Protein AF-A0A1W9Z8B2-F1 (afdb_monomer_lite)

InterPro domains:
  IPR000030 PPE domain [PF00823] (2-166)
  IPR038332 PPE superfamily [G3DSA:1.20.1260.20] (1-173)
  IPR038332 PPE superfamily [SSF140459] (2-168)

Radius of gyration: 33.9 Å; chains: 1; bounding box: 64×26×107 Å

Foldseek 3Di:
DPLLPDFLLVLQVVLPDDDALVVLLVLLVVLLVLLVVLVVVLVVLVVVLCVVDVDPDHDDVNVLVSVLSVLVSVQSNVSSVLSNLSSVLSVLLNVLSVQLNVQADHSVVLVVLVVVLVVLVVPCPPVPSVVVNVVSVVVSVVNSVSSSVSVVSSVVSNVVSVVPRDDRDDDPPDSVVVQVVQQPCEDCEDEHCEHYYCEDEYNAYYENEYYYNHDYYDHYD

Sequence (221 aa):
MNFSVSPPEINSARIFSGAGTGPMLAAAAAWEDLAGELGSAASAFSALTSAVTSSSWQGAASTAMAEVAGAYLGWLTSTGVQAADAAGQARLTAAAFEAALAATVHPAAVLTNRGQLLSLVTSNLLGFNAPAIAAVEAEYERMWAQDVAAMFGYHAGASAVASALTPFIRLAQNPAAAFDAVGRNGIFNVGFANVGVGNFGFAGVGMDNVGLGNVGSWNVG

Organism: Mycobacterium angelicum (NCBI:txid470074)

pLDDT: mean 88.44, std 13.95, range [41.53, 98.75]

Secondary structure (DSSP, 8-state):
---TTS-HHHHHHHHHSSS-SHHHHHHHHHHHHHHHHHHHHHHHHHHHHHHHHTSS--SHHHHHHHHHHHHHHHHHHHHHHHHHHHHHHHHHHHHHHHHHHHHSPPHHHHHHHHHHHHHHHHT-TTSTTHHHHHHHHHHHHHHHHHHHHHHHHHHHHHHHHHHHPPPPPPPPS-THHHHHHHTTSSTT-BSSS-EEES-EEES-EEES-EEES-BSSS-B-

Structure (mmCIF, N/CA/C/O backbone):
data_AF-A0A1W9Z8B2-F1
#
_entry.id   AF-A0A1W9Z8B2-F1
#
loop_
_atom_site.group_PDB
_atom_site.id
_atom_site.type_symbol
_atom_site.label_atom_id
_atom_site.label_alt_id
_atom_site.label_comp_id
_atom_site.label_asym_id
_atom_site.label_entity_id
_atom_site.label_seq_id
_atom_site.pdbx_PDB_ins_code
_atom_site.Cartn_x
_atom_site.Cartn_y
_atom_site.Cartn_z
_atom_site.occupancy
_atom_site.B_iso_or_equiv
_atom_site.auth_seq_id
_atom_site.auth_comp_id
_atom_site.auth_asym_id
_atom_site.auth_atom_id
_atom_site.pdbx_PDB_model_num
ATOM 1 N N . MET A 1 1 ? 16.950 5.402 0.784 1.00 61.84 1 MET A N 1
ATOM 2 C CA . MET A 1 1 ? 17.038 4.321 -0.230 1.00 61.84 1 MET A CA 1
ATOM 3 C C . MET A 1 1 ? 17.754 4.863 -1.462 1.00 61.84 1 MET A C 1
ATOM 5 O O . MET A 1 1 ? 17.634 6.056 -1.705 1.00 61.84 1 MET A O 1
ATOM 9 N N . ASN A 1 2 ? 18.516 4.042 -2.197 1.00 84.12 2 ASN A N 1
ATOM 10 C CA . ASN A 1 2 ? 19.350 4.500 -3.321 1.00 84.12 2 ASN A CA 1
ATOM 11 C C . ASN A 1 2 ? 18.871 3.920 -4.670 1.00 84.12 2 ASN A C 1
ATOM 13 O O . ASN A 1 2 ? 19.507 3.040 -5.250 1.00 84.12 2 ASN A O 1
ATOM 17 N N . PHE A 1 3 ? 17.697 4.371 -5.128 1.00 90.81 3 PHE A N 1
ATOM 18 C CA . PHE A 1 3 ? 17.115 3.954 -6.413 1.00 90.81 3 PHE A CA 1
ATOM 19 C C . PHE A 1 3 ? 17.837 4.578 -7.610 1.00 90.81 3 PHE A C 1
ATOM 21 O O . PHE A 1 3 ? 17.927 3.949 -8.659 1.00 90.81 3 PHE A O 1
ATOM 28 N N . SER A 1 4 ? 18.399 5.777 -7.432 1.00 90.44 4 SER A N 1
ATOM 29 C CA . SER A 1 4 ? 19.077 6.549 -8.477 1.00 90.44 4 SER A CA 1
ATOM 30 C C . SER A 1 4 ? 20.383 5.929 -8.969 1.00 90.44 4 SER A C 1
ATOM 32 O O . SER A 1 4 ? 20.762 6.183 -10.101 1.00 90.44 4 SER A O 1
ATOM 34 N N . VAL A 1 5 ? 21.065 5.107 -8.163 1.00 94.12 5 VAL A N 1
ATOM 35 C CA . VAL A 1 5 ? 22.274 4.378 -8.606 1.00 94.12 5 VAL A CA 1
ATOM 36 C C . VAL A 1 5 ? 21.985 2.952 -9.081 1.00 94.12 5 VAL A C 1
ATOM 38 O O . VAL A 1 5 ? 22.903 2.253 -9.499 1.00 94.12 5 VAL A O 1
ATOM 41 N N . SER A 1 6 ? 20.736 2.487 -8.973 1.00 94.81 6 SER A N 1
ATOM 42 C CA . SER A 1 6 ? 20.339 1.165 -9.471 1.00 94.81 6 SER A CA 1
ATOM 43 C C . SER A 1 6 ? 19.889 1.301 -10.928 1.00 94.81 6 SER A C 1
ATOM 45 O O . SER A 1 6 ? 19.029 2.144 -11.185 1.00 94.81 6 SER A O 1
ATOM 47 N N . PRO A 1 7 ? 20.423 0.501 -11.867 1.00 96.25 7 PRO A N 1
ATOM 48 C CA . PRO A 1 7 ? 20.011 0.558 -13.267 1.00 96.25 7 PRO A CA 1
ATOM 49 C C . PRO A 1 7 ? 18.575 0.024 -13.449 1.00 96.25 7 PRO A C 1
ATOM 51 O O . PRO A 1 7 ? 18.062 -0.668 -12.553 1.00 96.25 7 PRO A O 1
ATOM 54 N N . PRO A 1 8 ? 17.915 0.321 -14.584 1.00 97.12 8 PRO A N 1
ATOM 55 C CA . PRO A 1 8 ? 16.534 -0.085 -14.846 1.00 97.12 8 PRO A CA 1
ATOM 56 C C . PRO A 1 8 ? 16.321 -1.601 -14.734 1.00 97.12 8 PRO A C 1
ATOM 58 O O . PRO A 1 8 ? 15.317 -2.019 -14.174 1.00 97.12 8 PRO A O 1
ATOM 61 N N . GLU A 1 9 ? 17.282 -2.452 -15.110 1.00 97.75 9 GLU A N 1
ATOM 62 C CA . GLU A 1 9 ? 17.170 -3.911 -14.939 1.00 97.75 9 GLU A CA 1
ATOM 63 C C . GLU A 1 9 ? 16.884 -4.306 -13.485 1.00 97.75 9 GLU A C 1
ATOM 65 O O . GLU A 1 9 ? 16.117 -5.232 -13.226 1.00 97.75 9 GLU A O 1
ATOM 70 N N . ILE A 1 10 ? 17.489 -3.597 -12.528 1.00 96.44 10 ILE A N 1
ATOM 71 C CA . ILE A 1 10 ? 17.349 -3.883 -11.101 1.00 96.44 10 ILE A CA 1
ATOM 72 C C . ILE A 1 10 ? 16.069 -3.266 -10.541 1.00 96.44 10 ILE A C 1
ATOM 74 O O . ILE A 1 10 ? 15.353 -3.938 -9.796 1.00 96.44 10 ILE A O 1
ATOM 78 N N . ASN A 1 11 ? 15.775 -2.005 -10.867 1.00 95.94 11 ASN A N 1
ATOM 79 C CA . ASN A 1 11 ? 14.564 -1.341 -10.376 1.00 95.94 11 ASN A CA 1
ATOM 80 C C . ASN A 1 11 ? 13.300 -2.015 -10.936 1.00 95.94 11 ASN A C 1
ATOM 82 O O . ASN A 1 11 ? 12.424 -2.392 -10.154 1.00 95.94 11 ASN A O 1
ATOM 86 N N . SER A 1 12 ? 13.266 -2.282 -12.244 1.00 96.12 12 SER A N 1
ATOM 87 C CA . SER A 1 12 ? 12.210 -3.057 -12.895 1.00 96.12 12 SER A CA 1
ATOM 88 C C . SER A 1 12 ? 12.081 -4.457 -12.280 1.00 96.12 12 SER A C 1
ATOM 90 O O . SER A 1 12 ? 11.007 -4.837 -11.817 1.00 96.12 12 SER A O 1
ATOM 92 N N . ALA A 1 13 ? 13.163 -5.242 -12.184 1.00 94.75 13 ALA A N 1
ATOM 93 C CA . ALA A 1 13 ? 13.061 -6.603 -11.643 1.00 94.75 13 ALA A CA 1
ATOM 94 C C . ALA A 1 13 ? 12.531 -6.643 -10.199 1.00 94.75 13 ALA A C 1
ATOM 96 O O . ALA A 1 13 ? 11.785 -7.556 -9.843 1.00 94.75 13 ALA A O 1
ATOM 97 N N . ARG A 1 14 ? 12.879 -5.657 -9.363 1.00 93.50 14 ARG A N 1
ATOM 98 C CA . ARG A 1 14 ? 12.409 -5.589 -7.971 1.00 93.50 14 ARG A CA 1
ATOM 99 C C . ARG A 1 14 ? 10.902 -5.388 -7.855 1.00 93.50 14 ARG A C 1
ATOM 101 O O . ARG A 1 14 ? 10.306 -6.032 -7.003 1.00 93.50 14 ARG A O 1
ATOM 108 N N . ILE A 1 15 ? 10.297 -4.517 -8.667 1.00 95.25 15 ILE A N 1
ATOM 109 C CA . ILE A 1 15 ? 8.854 -4.243 -8.557 1.00 95.25 15 ILE A CA 1
ATOM 110 C C . ILE A 1 15 ? 8.002 -5.320 -9.243 1.00 95.25 15 ILE A C 1
ATOM 112 O O . ILE A 1 15 ? 6.916 -5.634 -8.768 1.00 95.25 15 ILE A O 1
ATOM 116 N N . PHE A 1 16 ? 8.503 -5.921 -10.328 1.00 96.12 16 PHE A N 1
ATOM 117 C CA . PHE A 1 16 ? 7.792 -6.969 -11.073 1.00 96.12 16 PHE A CA 1
ATOM 118 C C . PHE A 1 16 ? 7.940 -8.368 -10.458 1.00 96.12 16 PHE A C 1
ATOM 120 O O . PHE A 1 16 ? 7.257 -9.301 -10.879 1.00 96.12 16 PHE A O 1
ATOM 127 N N . SER A 1 17 ? 8.827 -8.538 -9.475 1.00 92.25 17 SER A N 1
ATOM 128 C CA . SER A 1 17 ? 8.960 -9.785 -8.720 1.00 92.25 17 SER A CA 1
ATOM 129 C C . SER A 1 17 ? 8.196 -9.719 -7.397 1.00 92.25 17 SER A C 1
ATOM 131 O O . SER A 1 17 ? 8.002 -8.656 -6.814 1.00 92.25 17 SER A O 1
ATOM 133 N N . GLY A 1 18 ? 7.762 -10.878 -6.901 1.00 91.56 18 GLY A N 1
ATOM 134 C CA . GLY A 1 18 ? 7.090 -11.006 -5.608 1.00 91.56 18 GLY A CA 1
ATOM 135 C C . GLY A 1 18 ? 5.638 -11.468 -5.710 1.00 91.56 18 GLY A C 1
ATOM 136 O O . GLY A 1 18 ? 5.162 -11.872 -6.766 1.00 91.56 18 GLY A O 1
ATOM 137 N N . ALA A 1 19 ? 4.946 -11.447 -4.571 1.00 93.25 19 ALA A N 1
ATOM 138 C CA . ALA A 1 19 ? 3.595 -11.996 -4.425 1.00 93.25 19 ALA A CA 1
ATOM 139 C C . ALA A 1 19 ? 2.467 -11.058 -4.911 1.00 93.25 19 ALA A C 1
ATOM 141 O O . ALA A 1 19 ? 1.299 -11.443 -4.877 1.00 93.25 19 ALA A O 1
ATOM 142 N N . GLY A 1 20 ? 2.797 -9.834 -5.338 1.00 94.69 20 GLY A N 1
ATOM 143 C CA . GLY A 1 20 ? 1.821 -8.808 -5.713 1.00 94.69 20 GLY A CA 1
ATOM 144 C C . GLY A 1 20 ? 1.024 -8.255 -4.524 1.00 94.69 20 GLY A C 1
ATOM 145 O O . GLY A 1 20 ? 1.431 -8.376 -3.367 1.00 94.69 20 GLY A O 1
ATOM 146 N N . THR A 1 21 ? -0.127 -7.638 -4.806 1.00 97.25 21 THR A N 1
ATOM 147 C CA . THR A 1 21 ? -0.968 -6.956 -3.802 1.00 97.25 21 THR A CA 1
ATOM 148 C C . THR A 1 21 ? -1.895 -7.877 -3.013 1.00 97.25 21 THR A C 1
ATOM 150 O O . THR A 1 21 ? -2.392 -7.476 -1.961 1.00 97.25 21 THR A O 1
ATOM 153 N N . GLY A 1 22 ? -2.091 -9.122 -3.460 1.00 97.44 22 GLY A N 1
ATOM 154 C CA . GLY A 1 22 ? -3.026 -10.078 -2.856 1.00 97.44 22 GLY A CA 1
ATOM 155 C C . GLY A 1 22 ? -2.890 -10.226 -1.332 1.00 97.44 22 GLY A C 1
ATOM 156 O O . GLY A 1 22 ? -3.880 -10.026 -0.629 1.00 97.44 22 GLY A O 1
ATOM 157 N N . PRO A 1 23 ? -1.687 -10.500 -0.786 1.00 97.81 23 PRO A N 1
ATOM 158 C CA . PRO A 1 23 ? -1.495 -10.610 0.662 1.00 97.81 23 PRO A CA 1
ATOM 159 C C . PRO A 1 23 ? -1.848 -9.332 1.440 1.00 97.81 23 PRO A C 1
ATOM 161 O O . PRO A 1 23 ? -2.399 -9.415 2.535 1.00 97.81 23 PRO A O 1
ATOM 164 N N . MET A 1 24 ? -1.571 -8.150 0.880 1.00 97.12 24 MET A N 1
ATOM 165 C CA . MET A 1 24 ? -1.892 -6.871 1.524 1.00 97.12 24 MET A CA 1
ATOM 166 C C . MET A 1 24 ? -3.402 -6.599 1.518 1.00 97.12 24 MET A C 1
ATOM 168 O O . MET A 1 24 ? -3.952 -6.132 2.512 1.00 97.12 24 MET A O 1
ATOM 172 N N . LEU A 1 25 ? -4.093 -6.943 0.428 1.00 98.50 25 LEU A N 1
ATOM 173 C CA . LEU A 1 25 ? -5.553 -6.837 0.346 1.00 98.50 25 LEU A CA 1
ATOM 174 C C . LEU A 1 25 ? -6.255 -7.836 1.278 1.00 98.50 25 LEU A C 1
ATOM 176 O O . LEU A 1 25 ? -7.259 -7.490 1.896 1.00 98.50 25 LEU A O 1
ATOM 180 N N . ALA A 1 26 ? -5.701 -9.040 1.445 1.00 98.12 26 ALA A N 1
ATOM 181 C CA . ALA A 1 26 ? -6.186 -9.996 2.439 1.00 98.12 26 ALA A CA 1
ATOM 182 C C . ALA A 1 26 ? -6.001 -9.469 3.873 1.00 98.12 26 ALA A C 1
ATOM 184 O O . ALA A 1 26 ? -6.910 -9.584 4.692 1.00 98.12 26 ALA A O 1
ATOM 185 N N . ALA A 1 27 ? -4.861 -8.832 4.168 1.00 97.44 27 ALA A N 1
ATOM 186 C CA . ALA A 1 27 ? -4.643 -8.176 5.455 1.00 97.44 27 ALA A CA 1
ATOM 187 C C . ALA A 1 27 ? -5.640 -7.028 5.689 1.00 97.44 27 ALA A C 1
ATOM 189 O O . ALA A 1 27 ? -6.161 -6.896 6.793 1.00 97.44 27 ALA A O 1
ATOM 190 N N . ALA A 1 28 ? -5.950 -6.233 4.658 1.00 98.19 28 ALA A N 1
ATOM 191 C CA . ALA A 1 28 ? -6.978 -5.199 4.751 1.00 98.19 28 ALA A CA 1
ATOM 192 C C . ALA A 1 28 ? -8.356 -5.777 5.109 1.00 98.19 28 ALA A C 1
ATOM 194 O O . ALA A 1 28 ? -9.038 -5.216 5.959 1.00 98.19 28 ALA A O 1
ATOM 195 N N . ALA A 1 29 ? -8.752 -6.897 4.496 1.00 98.12 29 ALA A N 1
ATOM 196 C CA . ALA A 1 29 ? -10.007 -7.570 4.828 1.00 98.12 29 ALA A CA 1
ATOM 197 C C . ALA A 1 29 ? -10.020 -8.068 6.284 1.00 98.12 29 ALA A C 1
ATOM 199 O O . ALA A 1 29 ? -10.960 -7.783 7.014 1.00 98.12 29 ALA A O 1
ATOM 200 N N . ALA A 1 30 ? -8.941 -8.709 6.740 1.00 98.12 30 ALA A N 1
ATOM 201 C CA . ALA A 1 30 ? -8.847 -9.199 8.116 1.00 98.12 30 ALA A CA 1
ATOM 202 C C . ALA A 1 30 ? -8.912 -8.071 9.168 1.00 98.12 30 ALA A C 1
ATOM 204 O O . ALA A 1 30 ? -9.506 -8.246 10.231 1.00 98.12 30 ALA A O 1
ATOM 205 N N . TRP A 1 31 ? -8.319 -6.906 8.886 1.00 97.19 31 TRP A N 1
ATOM 206 C CA . TRP A 1 31 ? -8.425 -5.729 9.757 1.00 97.19 31 TRP A CA 1
ATOM 207 C C . TRP A 1 31 ? -9.844 -5.147 9.798 1.00 97.19 31 TRP A C 1
ATOM 209 O O . TRP A 1 31 ? -10.292 -4.714 10.859 1.00 97.19 31 TRP A O 1
ATOM 219 N N . GLU A 1 32 ? -10.551 -5.163 8.668 1.00 98.31 32 GLU A N 1
ATOM 220 C CA . GLU A 1 32 ? -11.956 -4.751 8.582 1.00 98.31 32 GLU A CA 1
ATOM 221 C C . GLU A 1 32 ? -12.862 -5.696 9.389 1.00 98.31 32 GLU A C 1
ATOM 223 O O . GLU A 1 32 ? -13.691 -5.239 10.178 1.00 98.31 32 GLU A O 1
ATOM 228 N N . ASP A 1 33 ? -12.649 -7.009 9.265 1.00 97.75 33 ASP A N 1
ATOM 229 C CA . ASP A 1 33 ? -13.375 -8.021 10.039 1.00 97.75 33 ASP A CA 1
ATOM 230 C C . ASP A 1 33 ? -13.153 -7.822 11.548 1.00 97.75 33 ASP A C 1
ATOM 232 O O . ASP A 1 33 ? -14.113 -7.779 12.322 1.00 97.75 33 ASP A O 1
ATOM 236 N N . LEU A 1 34 ? -11.902 -7.593 11.969 1.00 96.75 34 LEU A N 1
ATOM 237 C CA . LEU A 1 34 ? -11.569 -7.302 13.366 1.00 96.75 34 LEU A CA 1
ATOM 238 C C . LEU A 1 34 ? -12.260 -6.027 13.878 1.00 96.75 34 LEU A C 1
ATOM 240 O O . LEU A 1 34 ? -12.723 -5.993 15.021 1.00 96.75 34 LEU A O 1
ATOM 244 N N . ALA A 1 35 ? -12.355 -4.978 13.056 1.00 96.00 35 ALA A N 1
ATOM 245 C CA . ALA A 1 35 ? -13.090 -3.768 13.419 1.00 96.00 35 ALA A CA 1
ATOM 246 C C . ALA A 1 35 ? -14.579 -4.070 13.680 1.00 96.00 35 ALA A C 1
ATOM 248 O O . ALA A 1 35 ? -15.146 -3.596 14.672 1.00 96.00 35 ALA A O 1
ATOM 249 N N . GLY A 1 36 ? -15.193 -4.912 12.842 1.00 96.00 36 GLY A N 1
ATOM 250 C CA . GLY A 1 36 ? -16.570 -5.383 13.013 1.00 96.00 36 GLY A CA 1
ATOM 251 C C . GLY A 1 36 ? -16.779 -6.225 14.278 1.00 96.00 36 GLY A C 1
ATOM 252 O O . GLY A 1 36 ? -17.753 -6.019 15.015 1.00 96.00 36 GLY A O 1
ATOM 253 N N . GLU A 1 37 ? -15.850 -7.135 14.580 1.00 97.12 37 GLU A N 1
ATOM 254 C CA . GLU A 1 37 ? -15.878 -7.942 15.807 1.00 97.12 37 GLU A CA 1
ATOM 255 C C . GLU A 1 37 ? -15.754 -7.072 17.065 1.00 97.12 37 GLU A C 1
ATOM 257 O O . GLU A 1 37 ? -16.522 -7.248 18.015 1.00 97.12 37 GLU A O 1
ATOM 262 N N . LEU A 1 38 ? -14.856 -6.081 17.060 1.00 94.75 38 LEU A N 1
ATOM 263 C CA . LEU A 1 38 ? -14.689 -5.135 18.168 1.00 94.75 38 LEU A CA 1
ATOM 264 C C . LEU A 1 38 ? -15.940 -4.276 18.387 1.00 94.75 38 LEU A C 1
ATOM 266 O O . LEU A 1 38 ? -16.341 -4.063 19.534 1.00 94.75 38 LEU A O 1
ATOM 270 N N . GLY A 1 39 ? -16.601 -3.831 17.314 1.00 96.81 39 GLY A N 1
ATOM 271 C CA . GLY A 1 39 ? -17.879 -3.116 17.401 1.00 96.81 39 GLY A CA 1
ATOM 272 C C . GLY A 1 39 ? -19.012 -3.980 17.970 1.00 96.81 39 GLY A C 1
ATOM 273 O O . GLY A 1 39 ? -19.801 -3.527 18.810 1.00 96.81 39 GLY A O 1
ATOM 274 N N . SER A 1 40 ? -19.059 -5.254 17.576 1.00 97.56 40 SER A N 1
ATOM 275 C CA . SER A 1 40 ? -20.019 -6.228 18.111 1.00 97.56 40 SER A CA 1
ATOM 276 C C . SER A 1 40 ? -19.763 -6.509 19.596 1.00 97.56 40 SER A C 1
ATOM 278 O O . SER A 1 40 ? -20.697 -6.495 20.404 1.00 97.56 40 SER A O 1
ATOM 280 N N . ALA A 1 41 ? -18.495 -6.677 19.981 1.00 96.38 41 ALA A N 1
ATOM 281 C CA . ALA A 1 41 ? -18.079 -6.861 21.368 1.00 96.38 41 ALA A CA 1
ATOM 282 C C . ALA A 1 41 ? -18.410 -5.636 22.235 1.00 96.38 41 ALA A C 1
ATOM 284 O O . ALA A 1 41 ? -18.948 -5.795 23.330 1.00 96.38 41 ALA A O 1
ATOM 285 N N . ALA A 1 42 ? -18.161 -4.421 21.735 1.00 95.75 42 ALA A N 1
ATOM 286 C CA . ALA A 1 42 ? -18.522 -3.176 22.412 1.00 95.75 42 ALA A CA 1
ATOM 287 C C . ALA A 1 42 ? -20.035 -3.097 22.682 1.00 95.75 42 ALA A C 1
ATOM 289 O O . ALA A 1 42 ? -20.455 -2.801 23.803 1.00 95.75 42 ALA A O 1
ATOM 290 N N . SER A 1 43 ? -20.854 -3.434 21.683 1.00 97.56 43 SER A N 1
ATOM 291 C CA . SER A 1 43 ? -22.318 -3.429 21.803 1.00 97.56 43 SER A CA 1
ATOM 292 C C . SER A 1 43 ? -22.814 -4.447 22.836 1.00 97.56 43 SER A C 1
ATOM 294 O O . SER A 1 43 ? -23.617 -4.110 23.709 1.00 97.56 43 SER A O 1
ATOM 296 N N . ALA A 1 44 ? -22.296 -5.679 22.789 1.00 97.12 44 ALA A N 1
ATOM 297 C CA . ALA A 1 44 ? -22.643 -6.728 23.747 1.00 97.12 44 ALA A CA 1
ATOM 298 C C . ALA A 1 44 ? -22.203 -6.374 25.180 1.00 97.12 44 ALA A C 1
ATOM 300 O O . ALA A 1 44 ? -22.970 -6.542 26.131 1.00 97.12 44 ALA A O 1
ATOM 301 N N . PHE A 1 45 ? -20.989 -5.837 25.335 1.00 95.12 45 PHE A N 1
ATOM 302 C CA . PHE A 1 45 ? -20.446 -5.422 26.626 1.00 95.12 45 PHE A CA 1
ATOM 303 C C . PHE A 1 45 ? -21.246 -4.266 27.240 1.00 95.12 45 PHE A C 1
ATOM 305 O O . PHE A 1 45 ? -21.556 -4.288 28.435 1.00 95.12 45 PHE A O 1
ATOM 312 N N . SER A 1 46 ? -21.632 -3.281 26.424 1.00 94.69 46 SER A N 1
ATOM 313 C CA . SER A 1 46 ? -22.490 -2.173 26.849 1.00 94.69 46 SER A CA 1
ATOM 314 C C . SER A 1 46 ? -23.850 -2.678 27.341 1.00 94.69 46 SER A C 1
ATOM 316 O O . SER A 1 46 ? -24.251 -2.345 28.457 1.00 94.69 46 SER A O 1
ATOM 318 N N . ALA A 1 47 ? -24.508 -3.561 26.579 1.00 95.75 47 ALA A N 1
ATOM 319 C CA . ALA A 1 47 ? -25.798 -4.137 26.959 1.00 95.75 47 ALA A CA 1
ATOM 320 C C . ALA A 1 47 ? -25.733 -4.905 28.292 1.00 95.75 47 ALA A C 1
ATOM 322 O O . ALA A 1 47 ? -26.587 -4.708 29.161 1.00 95.75 47 ALA A O 1
ATOM 323 N N . LEU A 1 48 ? -24.701 -5.735 28.488 1.00 94.38 48 LEU A N 1
ATOM 324 C CA . LEU A 1 48 ? -24.493 -6.469 29.740 1.00 94.38 48 LEU A CA 1
ATOM 325 C C . LEU A 1 48 ? -24.245 -5.521 30.920 1.00 94.38 48 LEU A C 1
ATOM 327 O O . LEU A 1 48 ? -24.832 -5.695 31.988 1.00 94.38 48 LEU A O 1
ATOM 331 N N . THR A 1 49 ? -23.402 -4.504 30.722 1.00 91.44 49 THR A N 1
ATOM 332 C CA . THR A 1 49 ? -23.085 -3.518 31.763 1.00 91.44 49 THR A CA 1
ATOM 333 C C . THR A 1 49 ? -24.342 -2.766 32.190 1.00 91.44 49 THR A C 1
ATOM 335 O O . THR A 1 49 ? -24.606 -2.655 33.386 1.00 91.44 49 THR A O 1
ATOM 338 N N . SER A 1 50 ? -25.163 -2.315 31.236 1.00 90.31 50 SER A N 1
ATOM 339 C CA . SER A 1 50 ? -26.443 -1.661 31.525 1.00 90.31 50 SER A CA 1
ATOM 340 C C . SER A 1 50 ? -27.425 -2.583 32.249 1.00 90.31 50 SER A C 1
ATOM 342 O O . SER A 1 50 ? -28.096 -2.140 33.180 1.00 90.31 50 SER A O 1
ATOM 344 N N . ALA A 1 51 ? -27.506 -3.862 31.874 1.00 91.69 51 ALA A N 1
ATOM 345 C CA . ALA A 1 51 ? -28.382 -4.823 32.544 1.00 91.69 51 ALA A CA 1
ATOM 346 C C . ALA A 1 51 ? -27.983 -5.050 34.014 1.00 91.69 51 ALA A C 1
ATOM 348 O O . ALA A 1 51 ? -28.846 -5.112 34.887 1.00 91.69 51 ALA A O 1
ATOM 349 N N . VAL A 1 52 ? -26.680 -5.132 34.307 1.00 89.31 52 VAL A N 1
ATOM 350 C CA . VAL A 1 52 ? -26.176 -5.337 35.674 1.00 89.31 52 VAL A CA 1
ATOM 351 C C . VAL A 1 52 ? -26.360 -4.086 36.537 1.00 89.31 52 VAL A C 1
ATOM 353 O O . VAL A 1 52 ? -26.832 -4.201 37.668 1.00 89.31 52 VAL A O 1
ATOM 356 N N . THR A 1 53 ? -26.044 -2.896 36.021 1.00 87.06 53 THR A N 1
ATOM 357 C CA . THR A 1 53 ? -26.112 -1.643 36.801 1.00 87.06 53 THR A CA 1
ATOM 358 C C . THR A 1 53 ? -27.539 -1.131 37.010 1.00 87.06 53 THR A C 1
ATOM 360 O O . THR A 1 53 ? -27.790 -0.413 37.974 1.00 87.06 53 THR A O 1
ATOM 363 N N . SER A 1 54 ? -28.489 -1.532 36.158 1.00 86.31 54 SER A N 1
ATOM 364 C CA . SER A 1 54 ? -29.923 -1.231 36.322 1.00 86.31 54 SER A CA 1
ATOM 365 C C . SER A 1 54 ? -30.685 -2.250 37.184 1.00 86.31 54 SER A C 1
ATOM 367 O O . SER A 1 54 ? -31.882 -2.086 37.420 1.00 86.31 54 SER A O 1
ATOM 369 N N . SER A 1 55 ? -30.007 -3.298 37.665 1.00 85.06 55 SER A N 1
ATOM 370 C CA . SER A 1 55 ? -30.605 -4.359 38.482 1.00 85.06 55 SER A CA 1
ATOM 371 C C . SER A 1 55 ? -30.662 -4.001 39.980 1.00 85.06 55 SER A C 1
ATOM 373 O O . SER A 1 55 ? -30.551 -2.841 40.379 1.00 85.06 55 SER A O 1
ATOM 375 N N . SER A 1 56 ? -30.848 -5.002 40.846 1.00 84.50 56 SER A N 1
ATOM 376 C CA . SER A 1 56 ? -30.851 -4.833 42.305 1.00 84.50 56 SER A CA 1
ATOM 377 C C . SER A 1 56 ? -29.482 -4.468 42.895 1.00 84.50 56 SER A C 1
ATOM 379 O O . SER A 1 56 ? -29.416 -4.062 44.054 1.00 84.50 56 SER A O 1
ATOM 381 N N . TRP A 1 57 ? -28.383 -4.615 42.143 1.00 84.88 57 TRP A N 1
ATOM 382 C CA . TRP A 1 57 ? -27.041 -4.260 42.610 1.00 84.88 57 TRP A CA 1
ATOM 383 C C . TRP A 1 57 ? -26.731 -2.780 42.348 1.00 84.88 57 TRP A C 1
ATOM 385 O O . TRP A 1 57 ? -26.187 -2.402 41.310 1.00 84.88 57 TRP A O 1
ATOM 395 N N . GLN A 1 58 ? -27.089 -1.939 43.318 1.00 85.75 58 GLN A N 1
ATOM 396 C CA . GLN A 1 58 ? -26.919 -0.484 43.273 1.00 85.75 58 GLN A CA 1
ATOM 397 C C . GLN A 1 58 ? -26.052 0.009 44.442 1.00 85.75 58 GLN A C 1
ATOM 399 O O . GLN A 1 58 ? -25.899 -0.677 45.452 1.00 85.75 58 GLN A O 1
ATOM 404 N N . GLY A 1 59 ? -25.479 1.208 44.304 1.00 81.00 59 GLY A N 1
ATOM 405 C CA . GLY A 1 59 ? -24.625 1.846 45.313 1.00 81.00 59 GLY A CA 1
ATOM 406 C C . GLY A 1 59 ? -23.180 2.043 44.846 1.00 81.00 59 GLY A C 1
ATOM 407 O O . GLY A 1 59 ? -22.840 1.743 43.704 1.00 81.00 59 GLY A O 1
ATOM 408 N N . ALA A 1 60 ? -22.317 2.535 45.740 1.00 81.81 60 ALA A N 1
ATOM 409 C CA . ALA A 1 60 ? -20.958 2.981 45.404 1.00 81.81 60 ALA A CA 1
ATOM 410 C C . ALA A 1 60 ? -20.104 1.922 44.677 1.00 81.81 60 ALA A C 1
ATOM 412 O O . ALA A 1 60 ? -19.341 2.258 43.775 1.00 81.81 60 ALA A O 1
ATOM 413 N N . ALA A 1 61 ? -20.263 0.639 45.021 1.00 79.75 61 ALA A N 1
ATOM 414 C CA . ALA A 1 61 ? -19.551 -0.455 44.358 1.00 79.75 61 ALA A CA 1
ATOM 415 C C . ALA A 1 61 ? -20.004 -0.671 42.900 1.00 79.75 61 ALA A C 1
ATOM 417 O O . ALA A 1 61 ? -19.172 -0.916 42.029 1.00 79.75 61 ALA A O 1
ATOM 418 N N . SER A 1 62 ? -21.308 -0.548 42.631 1.00 81.88 62 SER A N 1
ATOM 419 C CA . SER A 1 62 ? -21.879 -0.667 41.282 1.00 81.88 62 SER A CA 1
ATOM 420 C C . SER A 1 62 ? -21.453 0.519 40.405 1.00 81.88 62 SER A C 1
ATOM 422 O O . SER A 1 62 ? -21.018 0.320 39.271 1.00 81.88 62 SER A O 1
ATOM 424 N N . THR A 1 63 ? -21.435 1.738 40.964 1.00 81.44 63 THR A N 1
ATOM 425 C CA . THR A 1 63 ? -20.898 2.935 40.291 1.00 81.44 63 THR A CA 1
ATOM 426 C C . THR A 1 63 ? -19.415 2.786 39.938 1.00 81.44 63 THR A C 1
ATOM 428 O O . THR A 1 63 ? -19.039 3.017 38.792 1.00 81.44 63 THR A O 1
ATOM 431 N N . ALA A 1 64 ? -18.578 2.335 40.879 1.00 80.94 64 ALA A N 1
ATOM 432 C CA . ALA A 1 64 ? -17.148 2.138 40.627 1.00 80.94 64 ALA A CA 1
ATOM 433 C C . ALA A 1 64 ? -16.880 1.075 39.542 1.00 80.94 64 ALA A C 1
ATOM 435 O O . ALA A 1 64 ? -15.974 1.229 3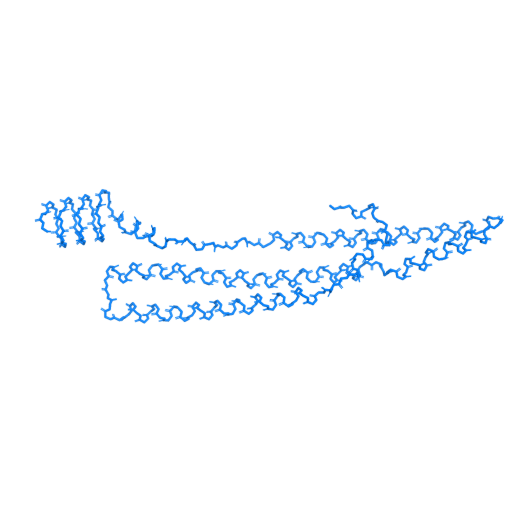8.725 1.00 80.94 64 ALA A O 1
ATOM 436 N N . MET A 1 65 ? -17.680 0.002 39.495 1.00 84.94 65 MET A N 1
ATOM 437 C CA . MET A 1 65 ? -17.595 -0.992 38.420 1.00 84.94 65 MET A CA 1
ATOM 438 C C . MET A 1 65 ? -17.973 -0.383 37.064 1.00 84.94 65 MET A C 1
ATOM 440 O O . MET A 1 65 ? -17.256 -0.586 36.083 1.00 84.94 65 MET A O 1
ATOM 444 N N . ALA A 1 66 ? -19.058 0.399 37.017 1.00 84.38 66 ALA A N 1
ATOM 445 C CA . ALA A 1 66 ? -19.535 1.044 35.797 1.00 84.38 66 ALA A CA 1
ATOM 446 C C . ALA A 1 66 ? -18.492 1.993 35.180 1.00 84.38 66 ALA A C 1
ATOM 448 O O . ALA A 1 66 ? -18.365 2.043 33.957 1.00 84.38 66 ALA A O 1
ATOM 449 N N . GLU A 1 67 ? -17.707 2.696 36.000 1.00 82.31 67 GLU A N 1
ATOM 450 C CA . GLU A 1 67 ? -16.606 3.548 35.527 1.00 82.31 67 GLU A CA 1
ATOM 451 C C . GLU A 1 67 ? -15.509 2.738 34.817 1.00 82.31 67 GLU A C 1
ATOM 453 O O . GLU A 1 67 ? -15.103 3.073 33.701 1.00 82.31 67 GLU A O 1
ATOM 458 N N . VAL A 1 68 ? -15.068 1.628 35.420 1.00 84.56 68 VAL A N 1
ATOM 459 C CA . VAL A 1 68 ? -14.063 0.733 34.819 1.00 84.56 68 VAL A CA 1
ATOM 460 C C . VAL A 1 68 ? -14.596 0.093 33.534 1.00 84.56 68 VAL A C 1
ATOM 462 O O . VAL A 1 68 ? -13.886 0.031 32.527 1.00 84.56 68 VAL A O 1
ATOM 465 N N . ALA A 1 69 ? -15.858 -0.343 33.543 1.00 87.50 69 ALA A N 1
ATOM 466 C CA . ALA A 1 69 ? -16.532 -0.869 32.362 1.00 87.50 69 ALA A CA 1
ATOM 467 C C . ALA A 1 69 ? -16.603 0.185 31.241 1.00 87.50 69 ALA A C 1
ATOM 469 O O . ALA A 1 69 ? -16.309 -0.122 30.086 1.00 87.50 69 ALA A O 1
ATOM 470 N N . GLY A 1 70 ? -16.898 1.443 31.577 1.00 85.56 70 GLY A N 1
ATOM 471 C CA . GLY A 1 70 ? -16.881 2.560 30.632 1.00 85.56 70 GLY A CA 1
ATOM 472 C C . GLY A 1 70 ? -15.516 2.756 29.963 1.00 85.56 70 GLY A C 1
ATOM 473 O O . GLY A 1 70 ? -15.446 2.904 28.742 1.00 85.56 70 GLY A O 1
ATOM 474 N N . ALA A 1 71 ? -14.422 2.681 30.728 1.00 85.25 71 ALA A N 1
ATOM 475 C CA . ALA A 1 71 ? -13.067 2.778 30.179 1.00 85.25 71 ALA A CA 1
ATOM 476 C C . ALA A 1 71 ? -12.747 1.627 29.205 1.00 85.25 71 ALA A C 1
ATOM 478 O O . ALA A 1 71 ? -12.172 1.855 28.138 1.00 85.25 71 ALA A O 1
ATOM 479 N N . TYR A 1 72 ? -13.160 0.399 29.536 1.00 84.44 72 TYR A N 1
ATOM 480 C CA . TYR A 1 72 ? -12.986 -0.756 28.652 1.00 84.44 72 TYR A CA 1
ATOM 481 C C . TYR A 1 72 ? -13.825 -0.647 27.372 1.00 84.44 72 TYR A C 1
ATOM 483 O O . TYR A 1 72 ? -13.322 -0.914 26.281 1.00 84.44 72 TYR A O 1
ATOM 491 N N . LEU A 1 73 ? -15.072 -0.181 27.476 1.00 90.62 73 LEU A N 1
ATOM 492 C CA . LEU A 1 73 ? -15.931 0.080 26.319 1.00 90.62 73 LEU A CA 1
ATOM 493 C C . LEU A 1 73 ? -15.331 1.148 25.389 1.00 90.62 73 LEU A C 1
ATOM 495 O O . LEU A 1 73 ? -15.332 0.985 24.164 1.00 90.62 73 LEU A O 1
ATOM 499 N N . GLY A 1 74 ? -14.778 2.221 25.962 1.00 86.50 74 GLY A N 1
ATOM 500 C CA . GLY A 1 74 ? -14.054 3.246 25.208 1.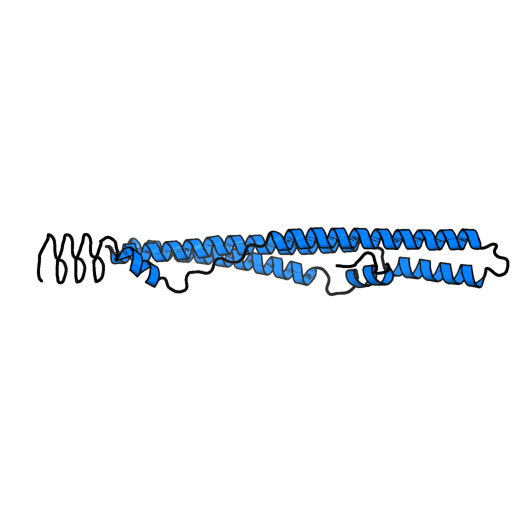00 86.50 74 GLY A CA 1
ATOM 501 C C . GLY A 1 74 ? -12.830 2.676 24.486 1.00 86.50 74 GLY A C 1
ATOM 502 O O . GLY A 1 74 ? -12.585 2.991 23.319 1.00 86.50 74 GLY A O 1
ATOM 503 N N . TRP A 1 75 ? -12.093 1.775 25.138 1.00 89.00 75 TRP A N 1
ATOM 504 C CA . TRP A 1 75 ? -10.980 1.068 24.510 1.00 89.00 75 TRP A CA 1
ATOM 505 C C . TRP A 1 75 ? -11.425 0.149 23.365 1.00 89.00 75 TRP A C 1
ATOM 507 O O . TRP A 1 75 ? -10.832 0.220 22.291 1.00 89.00 75 TRP A O 1
ATOM 517 N N . LEU A 1 76 ? -12.481 -0.654 23.540 1.00 90.19 76 LEU A N 1
ATOM 518 C CA . LEU A 1 76 ? -13.018 -1.506 22.468 1.00 90.19 76 LEU A CA 1
ATOM 519 C C . LEU A 1 76 ? -13.404 -0.675 21.240 1.00 90.19 76 LEU A C 1
ATOM 521 O O . LEU A 1 76 ? -13.001 -0.985 20.121 1.00 90.19 76 LEU A O 1
ATOM 525 N N . THR A 1 77 ? -14.124 0.424 21.468 1.00 91.38 77 THR A N 1
ATOM 526 C CA . THR A 1 77 ? -14.596 1.313 20.399 1.00 91.38 77 THR A CA 1
ATOM 527 C C . THR A 1 77 ? -13.426 1.980 19.671 1.00 91.38 77 THR A C 1
ATOM 529 O O . THR A 1 77 ? -13.350 1.940 18.445 1.00 91.38 77 THR A O 1
ATOM 532 N N . SER A 1 78 ? -12.474 2.557 20.412 1.00 89.31 78 SER A N 1
ATOM 533 C CA . SER A 1 78 ? -11.299 3.219 19.821 1.00 89.31 78 SER A CA 1
ATOM 534 C C . SER A 1 78 ? -10.354 2.248 19.109 1.00 89.31 78 SER A C 1
ATOM 536 O O . SER A 1 78 ? -9.766 2.612 18.092 1.00 89.31 78 SER A O 1
ATOM 538 N N . THR A 1 79 ? -10.221 1.017 19.607 1.00 90.62 79 THR A N 1
ATOM 539 C CA . THR A 1 79 ? -9.436 -0.045 18.957 1.00 90.62 79 THR A CA 1
ATOM 540 C C . THR A 1 79 ? -10.113 -0.509 17.670 1.00 90.62 79 THR A C 1
ATOM 542 O O . THR A 1 79 ? -9.426 -0.732 16.678 1.00 90.62 79 THR A O 1
ATOM 545 N N . GLY A 1 80 ? -11.449 -0.591 17.650 1.00 92.56 80 GLY A N 1
ATOM 546 C CA . GLY A 1 80 ? -12.214 -0.894 16.438 1.00 92.56 80 GLY A CA 1
ATOM 547 C C . GLY A 1 80 ? -11.991 0.143 15.336 1.00 92.56 80 GLY A C 1
ATOM 548 O O . GLY A 1 80 ? -11.727 -0.223 14.194 1.00 92.56 80 GLY A O 1
ATOM 549 N N . VAL A 1 81 ? -11.993 1.435 15.685 1.00 92.38 81 VAL A N 1
ATOM 550 C CA . VAL A 1 81 ? -11.658 2.516 14.738 1.00 92.38 81 VAL A CA 1
ATOM 551 C C . VAL A 1 81 ? -10.226 2.372 14.210 1.00 92.38 81 VAL A C 1
ATOM 553 O O . VAL A 1 81 ? -10.019 2.411 13.003 1.00 92.38 81 VAL A O 1
ATOM 556 N N . GLN A 1 82 ? -9.247 2.122 15.086 1.00 92.00 82 GLN A N 1
ATOM 557 C CA . GLN A 1 82 ? -7.850 1.919 14.671 1.00 92.00 82 GLN A CA 1
ATOM 558 C C . GLN A 1 82 ? -7.673 0.700 13.751 1.00 92.00 82 GLN A C 1
ATOM 560 O O . GLN A 1 82 ? -6.854 0.737 12.833 1.00 92.00 82 GLN A O 1
ATOM 565 N N . ALA A 1 83 ? -8.443 -0.371 13.964 1.00 94.81 83 ALA A N 1
ATOM 566 C CA . ALA A 1 83 ? -8.460 -1.529 13.073 1.00 94.81 83 ALA A CA 1
ATOM 567 C C . ALA A 1 83 ? -9.011 -1.166 11.680 1.00 94.81 83 ALA A C 1
ATOM 569 O O . ALA A 1 83 ? -8.396 -1.514 10.671 1.00 94.81 83 ALA A O 1
ATOM 570 N N . ALA A 1 84 ? -10.101 -0.395 11.607 1.00 96.00 84 ALA A N 1
ATOM 571 C CA . ALA A 1 84 ? -10.643 0.093 10.335 1.00 96.00 84 ALA A CA 1
ATOM 572 C C . ALA A 1 84 ? -9.659 1.032 9.604 1.00 96.00 84 ALA A C 1
ATOM 574 O O . ALA A 1 84 ? -9.464 0.920 8.389 1.00 96.00 84 ALA A O 1
ATOM 575 N N . ASP A 1 85 ? -8.968 1.908 10.338 1.00 94.44 85 ASP A N 1
ATOM 576 C CA . ASP A 1 85 ? -7.916 2.763 9.781 1.00 94.44 85 ASP A CA 1
ATOM 577 C C . ASP A 1 85 ? -6.759 1.924 9.215 1.00 94.44 85 ASP A C 1
ATOM 579 O O . ASP A 1 85 ? -6.297 2.176 8.097 1.00 94.44 85 ASP A O 1
ATOM 583 N N . ALA A 1 86 ? -6.325 0.880 9.932 1.00 95.31 86 ALA A N 1
ATOM 584 C CA . ALA A 1 86 ? -5.298 -0.050 9.462 1.00 95.31 86 ALA A CA 1
ATOM 585 C C . ALA A 1 86 ? -5.716 -0.772 8.168 1.00 95.31 86 ALA A C 1
ATOM 587 O O . ALA A 1 86 ? -4.900 -0.901 7.249 1.00 95.31 86 ALA A O 1
ATOM 588 N N . ALA A 1 87 ? -6.989 -1.168 8.046 1.00 97.25 87 ALA A N 1
ATOM 589 C CA . ALA A 1 87 ? -7.538 -1.717 6.806 1.00 97.25 87 ALA A CA 1
ATOM 590 C C . ALA A 1 87 ? -7.434 -0.712 5.643 1.00 97.25 87 ALA A C 1
ATOM 592 O O . ALA A 1 87 ? -6.999 -1.062 4.540 1.00 97.25 87 ALA A O 1
ATOM 593 N N . GLY A 1 88 ? -7.774 0.557 5.894 1.00 96.88 88 GLY A N 1
ATOM 594 C CA . GLY A 1 88 ? -7.614 1.650 4.933 1.00 96.88 88 GLY A CA 1
ATOM 595 C C . GLY A 1 88 ? -6.162 1.846 4.485 1.00 96.88 88 GLY A C 1
ATOM 596 O O . GLY A 1 88 ? -5.888 1.903 3.285 1.00 96.88 88 GLY A O 1
ATOM 597 N N . GLN A 1 89 ? -5.220 1.876 5.429 1.00 97.12 89 GLN A N 1
ATOM 598 C CA . GLN A 1 89 ? -3.791 2.025 5.136 1.00 97.12 89 GLN A CA 1
ATOM 599 C C . GLN A 1 89 ? -3.218 0.836 4.348 1.00 97.12 89 GLN A C 1
ATOM 601 O O . GLN A 1 89 ? -2.419 1.023 3.426 1.00 97.12 89 GLN A O 1
ATOM 606 N N . ALA A 1 90 ? -3.663 -0.390 4.632 1.00 97.44 90 ALA A N 1
ATOM 607 C CA . ALA A 1 90 ? -3.288 -1.563 3.844 1.00 97.44 90 ALA A CA 1
ATOM 608 C C . ALA A 1 90 ? -3.765 -1.443 2.380 1.00 97.44 90 ALA A C 1
ATOM 610 O O . ALA A 1 90 ? -2.984 -1.679 1.454 1.00 97.44 90 ALA A O 1
ATOM 611 N N . ARG A 1 91 ? -5.002 -0.975 2.147 1.00 98.50 91 ARG A N 1
ATOM 612 C CA . ARG A 1 91 ? -5.521 -0.703 0.789 1.00 98.50 91 ARG A CA 1
ATOM 613 C C . ARG A 1 91 ? -4.713 0.379 0.066 1.00 98.50 91 ARG A C 1
ATOM 615 O O . ARG A 1 91 ? -4.368 0.206 -1.101 1.00 98.50 91 ARG A O 1
ATOM 622 N N . LEU A 1 92 ? -4.357 1.462 0.757 1.00 98.00 92 LEU A N 1
ATOM 623 C CA . LEU A 1 92 ? -3.513 2.523 0.193 1.00 98.00 92 LEU A CA 1
ATOM 624 C C . LEU A 1 92 ? -2.097 2.031 -0.138 1.00 98.00 92 LEU A C 1
ATOM 626 O O . LEU A 1 92 ? -1.536 2.426 -1.158 1.00 98.00 92 LEU A O 1
ATOM 630 N N . THR A 1 93 ? -1.536 1.128 0.672 1.00 97.69 93 THR A N 1
ATOM 631 C CA . THR A 1 93 ? -0.240 0.492 0.382 1.00 97.69 93 THR A CA 1
ATOM 632 C C . THR A 1 93 ? -0.306 -0.331 -0.904 1.00 97.69 93 THR A C 1
ATOM 634 O O . THR A 1 93 ? 0.580 -0.216 -1.752 1.00 97.69 93 THR A O 1
ATOM 637 N N . ALA A 1 94 ? -1.366 -1.129 -1.079 1.00 98.06 94 ALA A N 1
ATOM 638 C CA . ALA A 1 94 ? -1.591 -1.890 -2.307 1.00 98.06 94 ALA A CA 1
ATOM 639 C C . ALA A 1 94 ? -1.720 -0.966 -3.532 1.00 98.06 94 ALA A C 1
ATOM 641 O O . ALA A 1 94 ? -1.050 -1.187 -4.539 1.00 98.06 94 ALA A O 1
ATOM 642 N N . ALA A 1 95 ? -2.489 0.121 -3.413 1.00 98.06 95 ALA A N 1
ATOM 643 C CA . ALA A 1 95 ? -2.638 1.109 -4.481 1.00 98.06 95 ALA A CA 1
ATOM 644 C C . ALA A 1 95 ? -1.307 1.798 -4.841 1.00 98.06 95 ALA A C 1
ATOM 646 O O . ALA A 1 95 ? -1.012 2.002 -6.018 1.00 98.06 95 ALA A O 1
ATOM 647 N N . ALA A 1 96 ? -0.472 2.126 -3.848 1.00 97.81 96 ALA A N 1
ATOM 648 C CA . ALA A 1 96 ? 0.850 2.702 -4.087 1.00 97.81 96 ALA A CA 1
ATOM 649 C C . ALA A 1 96 ? 1.775 1.728 -4.837 1.00 97.81 96 ALA A C 1
ATOM 651 O O . ALA A 1 96 ? 2.511 2.152 -5.729 1.00 97.81 96 ALA A O 1
ATOM 652 N N . PHE A 1 97 ? 1.721 0.432 -4.508 1.00 97.81 97 PHE A N 1
ATOM 653 C CA . PHE A 1 97 ? 2.459 -0.603 -5.235 1.00 97.81 97 PHE A CA 1
ATOM 654 C C . PHE A 1 97 ? 1.967 -0.740 -6.682 1.00 97.81 97 PHE A C 1
ATOM 656 O O . PHE A 1 97 ? 2.785 -0.770 -7.596 1.00 97.81 97 PHE A O 1
ATOM 663 N N . GLU A 1 98 ? 0.654 -0.784 -6.914 1.00 98.06 98 GLU A N 1
ATOM 664 C CA . GLU A 1 98 ? 0.084 -0.891 -8.267 1.00 98.06 98 GLU A CA 1
ATOM 665 C C . GLU A 1 98 ? 0.417 0.328 -9.131 1.00 98.06 98 GLU A C 1
ATOM 667 O O . GLU A 1 98 ? 0.785 0.175 -10.296 1.00 98.06 98 GLU A O 1
ATOM 672 N N . ALA A 1 99 ? 0.369 1.533 -8.556 1.00 98.12 99 ALA A N 1
ATOM 673 C CA . ALA A 1 99 ? 0.789 2.752 -9.239 1.00 98.12 99 ALA A CA 1
ATOM 674 C C . ALA A 1 99 ? 2.281 2.716 -9.606 1.00 98.12 99 ALA A C 1
ATOM 676 O O . ALA A 1 99 ? 2.653 3.102 -10.714 1.00 98.12 99 ALA A O 1
ATOM 677 N N . ALA A 1 100 ? 3.133 2.223 -8.700 1.00 97.94 100 ALA A N 1
ATOM 678 C CA . ALA A 1 100 ? 4.556 2.046 -8.965 1.00 97.94 100 ALA A CA 1
ATOM 679 C C . ALA A 1 100 ? 4.792 1.027 -10.085 1.00 97.94 100 ALA A C 1
ATOM 681 O O . ALA A 1 100 ? 5.487 1.333 -11.047 1.00 97.94 100 ALA A O 1
ATOM 682 N N . LEU A 1 101 ? 4.152 -0.141 -9.998 1.00 97.88 101 LEU A N 1
ATOM 683 C CA . LEU A 1 101 ? 4.232 -1.206 -10.995 1.00 97.88 101 LEU A CA 1
ATOM 684 C C . LEU A 1 101 ? 3.808 -0.715 -12.387 1.00 97.88 101 LEU A C 1
ATOM 686 O O . LEU A 1 101 ? 4.481 -1.013 -13.369 1.00 97.88 101 LEU A O 1
ATOM 690 N N . ALA A 1 102 ? 2.720 0.055 -12.470 1.00 98.19 102 ALA A N 1
ATOM 691 C CA . ALA A 1 102 ? 2.224 0.615 -13.726 1.00 98.19 102 ALA A CA 1
ATOM 692 C C . ALA A 1 102 ? 3.143 1.704 -14.308 1.00 98.19 102 ALA A C 1
ATOM 694 O O . ALA A 1 102 ? 3.197 1.876 -15.525 1.00 98.19 102 ALA A O 1
ATOM 695 N N . ALA A 1 103 ? 3.846 2.451 -13.454 1.00 98.12 103 ALA A N 1
ATOM 696 C CA . ALA A 1 103 ? 4.762 3.510 -13.870 1.00 98.12 103 ALA A CA 1
ATOM 697 C C . ALA A 1 103 ? 6.167 2.995 -14.228 1.00 98.12 103 ALA A C 1
ATOM 699 O O . ALA A 1 103 ? 6.880 3.658 -14.984 1.00 98.12 103 ALA A O 1
ATOM 700 N N . THR A 1 104 ? 6.586 1.847 -13.692 1.00 98.38 104 THR A N 1
ATOM 701 C CA . THR A 1 104 ? 7.902 1.248 -13.954 1.00 98.38 104 THR A CA 1
ATOM 702 C C . THR A 1 104 ? 7.966 0.600 -15.336 1.00 98.38 104 THR A C 1
ATOM 704 O O . THR A 1 104 ? 6.999 0.019 -15.831 1.00 98.38 104 THR A O 1
ATOM 707 N N . VAL A 1 105 ? 9.131 0.690 -15.972 1.00 98.50 105 VAL A N 1
ATOM 708 C CA . VAL A 1 105 ? 9.391 0.063 -17.265 1.00 98.50 105 VAL A CA 1
ATOM 709 C C . VAL A 1 105 ? 9.315 -1.458 -17.129 1.00 98.50 105 VAL A C 1
ATOM 711 O O . VAL A 1 105 ? 9.809 -2.059 -16.180 1.00 98.50 105 VAL A O 1
ATOM 714 N N . HIS A 1 106 ? 8.690 -2.126 -18.097 1.00 98.06 106 HIS A N 1
ATOM 715 C CA . HIS A 1 106 ? 8.635 -3.583 -18.076 1.00 98.06 106 HIS A CA 1
ATOM 716 C C . HIS A 1 106 ? 10.025 -4.186 -18.387 1.00 98.06 106 HIS A C 1
ATOM 718 O O . HIS A 1 106 ? 10.640 -3.783 -19.381 1.00 98.06 106 HIS A O 1
ATOM 724 N N . PRO A 1 107 ? 10.503 -5.219 -17.658 1.00 97.50 107 PRO A N 1
ATOM 725 C CA . PRO A 1 107 ? 11.834 -5.807 -17.869 1.00 97.50 107 PRO A CA 1
ATOM 726 C C . PRO A 1 107 ? 12.131 -6.238 -19.318 1.00 97.50 107 PRO A C 1
ATOM 728 O O . PRO A 1 107 ? 13.260 -6.126 -19.793 1.00 97.50 107 PRO A O 1
ATOM 731 N N . ALA A 1 108 ? 11.112 -6.694 -20.055 1.00 97.62 108 ALA A N 1
ATOM 732 C CA . ALA A 1 108 ? 11.251 -7.067 -21.467 1.00 97.62 108 ALA A CA 1
ATOM 733 C C . ALA A 1 108 ? 11.634 -5.887 -22.386 1.00 97.62 108 ALA A C 1
ATOM 735 O O . ALA A 1 108 ? 12.347 -6.087 -23.371 1.00 97.62 108 ALA A O 1
ATOM 736 N N . ALA A 1 109 ? 11.193 -4.663 -22.072 1.00 98.12 109 ALA A N 1
ATOM 737 C CA . ALA A 1 109 ? 11.559 -3.469 -22.833 1.00 98.12 109 ALA A CA 1
ATOM 738 C C . ALA A 1 109 ? 13.039 -3.116 -22.618 1.00 98.12 109 ALA A C 1
ATOM 740 O O . ALA A 1 109 ? 13.762 -2.881 -23.587 1.00 98.12 109 ALA A O 1
ATOM 741 N N . VAL A 1 110 ? 13.510 -3.204 -21.368 1.00 98.38 110 VAL A N 1
ATOM 742 C CA . VAL A 1 110 ? 14.927 -3.013 -21.018 1.00 98.38 110 VAL A CA 1
ATOM 743 C C . VAL A 1 110 ? 15.798 -4.032 -21.760 1.00 98.38 110 VAL A C 1
ATOM 745 O O . VAL A 1 110 ? 16.738 -3.656 -22.460 1.00 98.38 110 VAL A O 1
ATOM 748 N N . LEU A 1 111 ? 15.431 -5.319 -21.710 1.00 98.06 111 LEU A N 1
ATOM 749 C CA . LEU A 1 111 ? 16.128 -6.391 -22.433 1.00 98.06 111 LEU A CA 1
ATOM 750 C C . LEU A 1 111 ? 16.174 -6.153 -23.949 1.00 98.06 111 LEU A C 1
ATOM 752 O O . LEU A 1 111 ? 17.220 -6.341 -24.570 1.00 98.06 111 LEU A O 1
ATOM 756 N N . THR A 1 112 ? 15.063 -5.709 -24.541 1.00 98.62 112 THR A N 1
ATOM 757 C CA . THR A 1 112 ? 14.990 -5.401 -25.978 1.00 98.62 112 THR A CA 1
ATOM 758 C C . THR A 1 112 ? 15.975 -4.298 -26.353 1.00 98.62 112 THR A C 1
ATOM 760 O O . THR A 1 112 ? 16.736 -4.448 -27.309 1.00 98.62 112 THR A O 1
ATOM 763 N N . ASN A 1 113 ? 16.020 -3.219 -25.572 1.00 98.62 113 ASN A N 1
ATOM 764 C CA . ASN A 1 113 ? 16.947 -2.117 -25.795 1.00 98.62 113 ASN A CA 1
ATOM 765 C C . ASN A 1 113 ? 18.417 -2.566 -25.691 1.00 98.62 113 ASN A C 1
ATOM 767 O O . ASN A 1 113 ? 19.226 -2.244 -26.563 1.00 98.62 113 ASN A O 1
ATOM 771 N N . ARG A 1 114 ? 18.766 -3.363 -24.672 1.00 98.50 114 ARG A N 1
ATOM 772 C CA . ARG A 1 114 ? 20.134 -3.893 -24.518 1.00 98.50 114 ARG A CA 1
ATOM 773 C C . ARG A 1 114 ? 20.523 -4.831 -25.668 1.00 98.50 114 ARG A C 1
ATOM 775 O O . ARG A 1 114 ? 21.652 -4.768 -26.152 1.00 98.50 114 ARG A O 1
ATOM 782 N N . GLY A 1 115 ? 19.586 -5.643 -26.162 1.00 98.56 115 GLY A N 1
ATOM 783 C CA . GLY A 1 115 ? 19.790 -6.478 -27.351 1.00 98.56 115 GLY A CA 1
ATOM 784 C C . GLY A 1 115 ? 20.029 -5.661 -28.627 1.00 98.56 115 GLY A C 1
ATOM 785 O O . GLY A 1 115 ? 20.930 -5.978 -29.407 1.00 98.56 115 GLY A O 1
ATOM 786 N N . GLN A 1 116 ? 19.278 -4.571 -28.818 1.00 98.62 116 GLN A N 1
ATOM 787 C CA . GLN A 1 116 ? 19.480 -3.644 -29.936 1.00 98.62 116 GLN A CA 1
ATOM 788 C C . GLN A 1 116 ? 20.850 -2.962 -29.873 1.00 98.62 116 GLN A C 1
ATOM 790 O O . GLN A 1 116 ? 21.544 -2.909 -30.889 1.00 98.62 116 GLN A O 1
ATOM 795 N N . LEU A 1 117 ? 21.270 -2.505 -28.688 1.00 98.69 117 LEU A N 1
ATOM 796 C CA . LEU A 1 117 ? 22.592 -1.907 -28.486 1.00 98.69 117 LEU A CA 1
ATOM 797 C C . LEU A 1 117 ? 23.701 -2.873 -28.920 1.00 98.69 117 LEU A C 1
ATOM 799 O O . LEU A 1 117 ? 24.569 -2.503 -29.711 1.00 98.69 117 LEU A O 1
ATOM 803 N N . LEU A 1 118 ? 23.635 -4.128 -28.467 1.00 98.62 118 LEU A N 1
ATOM 804 C CA . LEU A 1 118 ? 24.607 -5.157 -28.835 1.00 98.62 118 LEU A CA 1
ATOM 805 C C . LEU A 1 118 ? 24.650 -5.387 -30.356 1.00 98.62 118 LEU A C 1
ATOM 807 O O . LEU A 1 118 ? 25.731 -5.436 -30.945 1.00 98.62 118 LEU A O 1
ATOM 811 N N . SER A 1 119 ? 23.491 -5.483 -31.014 1.00 98.44 119 SER A N 1
ATOM 812 C CA . SER A 1 119 ? 23.413 -5.651 -32.473 1.00 98.44 119 SER A CA 1
ATOM 813 C C . SER A 1 119 ? 24.008 -4.462 -33.239 1.00 98.44 119 SER A C 1
ATOM 815 O O . SER A 1 119 ? 24.679 -4.649 -34.258 1.00 98.44 119 SER A O 1
ATOM 817 N N . LEU A 1 120 ? 23.770 -3.233 -32.776 1.00 98.56 120 LEU A N 1
ATOM 818 C CA . LEU A 1 120 ? 24.288 -2.024 -33.420 1.00 98.56 120 LEU A CA 1
ATOM 819 C C . LEU A 1 120 ? 25.802 -1.900 -33.256 1.00 98.56 120 LEU A C 1
ATOM 821 O O . LEU A 1 120 ? 26.487 -1.593 -34.230 1.00 98.56 120 LEU A O 1
ATOM 825 N N . VAL A 1 121 ? 26.322 -2.181 -32.057 1.00 98.38 121 VAL A N 1
ATOM 826 C CA . VAL A 1 121 ? 27.761 -2.138 -31.753 1.00 98.38 121 VAL A CA 1
ATOM 827 C C . VAL A 1 121 ? 28.519 -3.199 -32.547 1.00 98.38 121 VAL A C 1
ATOM 829 O O . VAL A 1 121 ? 29.529 -2.888 -33.174 1.00 98.38 121 VAL A O 1
ATOM 832 N N . THR A 1 122 ? 28.015 -4.435 -32.585 1.00 98.25 122 THR A N 1
ATOM 833 C CA . THR A 1 122 ? 28.662 -5.543 -33.315 1.00 98.25 122 THR A CA 1
ATOM 834 C C . THR A 1 122 ? 28.718 -5.319 -34.827 1.00 98.25 122 THR A C 1
ATOM 836 O O . THR A 1 122 ? 29.652 -5.784 -35.476 1.00 98.25 122 THR A O 1
ATOM 839 N N . SER A 1 123 ? 27.768 -4.567 -35.392 1.00 97.75 123 SER A N 1
ATOM 840 C CA . SER A 1 123 ? 27.746 -4.205 -36.816 1.00 97.75 123 SER A CA 1
ATOM 841 C C . SER A 1 123 ? 28.432 -2.866 -37.136 1.00 97.75 123 SER A C 1
ATOM 843 O O . SER A 1 123 ? 28.494 -2.475 -38.302 1.00 97.75 123 SER A O 1
ATOM 845 N N . ASN A 1 124 ? 29.000 -2.165 -36.146 1.00 97.50 124 ASN A N 1
ATOM 846 C CA . ASN A 1 124 ? 29.545 -0.813 -36.311 1.00 97.50 124 ASN A CA 1
ATOM 847 C C . ASN A 1 124 ? 30.992 -0.760 -36.849 1.00 97.50 124 ASN A C 1
ATOM 849 O O . ASN A 1 124 ? 31.800 0.038 -36.376 1.00 97.50 124 ASN A O 1
ATOM 853 N N . LEU A 1 125 ? 31.350 -1.589 -37.837 1.00 96.81 125 LEU A N 1
ATOM 854 C CA . LEU A 1 125 ? 32.739 -1.692 -38.326 1.00 96.81 125 LEU A CA 1
ATOM 855 C C . LEU A 1 125 ? 33.295 -0.367 -38.875 1.00 96.81 125 LEU A C 1
ATOM 857 O O . LEU A 1 125 ? 34.484 -0.096 -38.742 1.00 96.81 125 LEU A O 1
ATOM 861 N N . LEU A 1 126 ? 32.439 0.443 -39.503 1.00 97.38 126 LEU A N 1
ATOM 862 C CA . LEU A 1 126 ? 32.815 1.706 -40.153 1.00 97.38 126 LEU A CA 1
ATOM 863 C C . LEU A 1 126 ? 32.376 2.949 -39.363 1.00 97.38 126 LEU A C 1
ATOM 865 O O . LEU A 1 126 ? 32.513 4.065 -39.852 1.00 97.38 126 LEU A O 1
ATOM 869 N N . GLY A 1 127 ? 31.802 2.777 -38.170 1.00 97.12 127 GLY A N 1
ATOM 870 C CA . GLY A 1 127 ? 31.303 3.893 -37.361 1.00 97.12 127 GLY A CA 1
ATOM 871 C C . GLY A 1 127 ? 29.942 4.462 -37.791 1.00 97.12 127 GLY A C 1
ATOM 872 O O . GLY A 1 127 ? 29.406 5.322 -37.096 1.00 97.12 127 GLY A O 1
ATOM 873 N N . PHE A 1 128 ? 29.340 3.988 -38.888 1.00 97.69 128 PHE A N 1
ATOM 874 C CA . PHE A 1 128 ? 28.064 4.520 -39.391 1.00 97.69 128 PHE A CA 1
ATOM 875 C C . PHE A 1 128 ? 26.873 4.311 -38.449 1.00 97.69 128 PHE A C 1
ATOM 877 O O . PHE A 1 128 ? 25.917 5.081 -38.511 1.00 97.69 128 PHE A O 1
ATOM 884 N N . ASN A 1 129 ? 26.935 3.334 -37.540 1.00 98.31 129 ASN A N 1
ATOM 885 C CA . ASN A 1 129 ? 25.875 3.117 -36.556 1.00 98.31 129 ASN A CA 1
ATOM 886 C C . ASN A 1 129 ? 25.987 4.049 -35.342 1.00 98.31 129 ASN A C 1
ATOM 888 O O . ASN A 1 129 ? 25.116 3.989 -34.477 1.00 98.31 129 ASN A O 1
ATOM 892 N N . ALA A 1 130 ? 27.007 4.914 -35.248 1.00 98.19 130 ALA A N 1
ATOM 893 C CA . ALA A 1 130 ? 27.201 5.781 -34.082 1.00 98.19 130 ALA A CA 1
ATOM 894 C C . ALA A 1 130 ? 25.952 6.613 -33.702 1.00 98.19 130 ALA A C 1
ATOM 896 O O . ALA A 1 130 ? 25.603 6.618 -32.521 1.00 98.19 130 ALA A O 1
ATOM 897 N N . PRO A 1 131 ? 25.204 7.234 -34.643 1.00 98.31 131 PRO A N 1
ATOM 898 C CA . PRO A 1 131 ? 23.965 7.936 -34.297 1.00 98.31 131 PRO A CA 1
ATOM 899 C C . PRO A 1 131 ? 22.866 7.012 -33.748 1.00 98.31 131 PRO A C 1
ATOM 901 O O . PRO A 1 131 ? 22.137 7.394 -32.836 1.00 98.31 131 PRO A O 1
ATOM 904 N N . ALA A 1 132 ? 22.749 5.789 -34.275 1.00 98.38 132 ALA A N 1
ATOM 905 C CA . ALA A 1 132 ? 21.756 4.815 -33.819 1.00 98.38 132 ALA A CA 1
ATOM 906 C C . ALA A 1 132 ? 22.101 4.246 -32.433 1.00 98.38 132 ALA A C 1
ATOM 908 O O . ALA A 1 132 ? 21.208 4.058 -31.610 1.00 98.38 132 ALA A O 1
ATOM 909 N N . ILE A 1 133 ? 23.390 4.022 -32.156 1.00 98.69 133 ILE A N 1
ATOM 910 C CA . ILE A 1 133 ? 23.889 3.629 -30.829 1.00 98.69 133 ILE A CA 1
ATOM 911 C C . ILE A 1 133 ? 23.521 4.705 -29.806 1.00 98.69 133 ILE A C 1
ATOM 913 O O . ILE A 1 133 ? 22.866 4.393 -28.815 1.00 98.69 133 ILE A O 1
ATOM 917 N N . ALA A 1 134 ? 23.834 5.971 -30.101 1.00 98.69 134 ALA A N 1
ATOM 918 C CA . ALA A 1 134 ? 23.503 7.089 -29.221 1.00 98.69 134 ALA A CA 1
ATOM 919 C C . ALA A 1 134 ? 21.990 7.198 -28.952 1.00 98.69 134 ALA A C 1
ATOM 921 O O . ALA A 1 134 ? 21.582 7.487 -27.829 1.00 98.69 134 ALA A O 1
ATOM 922 N N . ALA A 1 135 ? 21.144 6.929 -29.954 1.00 98.69 135 ALA A N 1
ATOM 923 C CA . ALA A 1 135 ? 19.692 6.918 -29.780 1.00 98.69 135 ALA A CA 1
ATOM 924 C C . ALA A 1 135 ? 19.212 5.788 -28.846 1.00 98.69 135 ALA A C 1
ATOM 926 O O . ALA A 1 135 ? 18.382 6.029 -27.970 1.00 98.69 135 ALA A O 1
ATOM 927 N N . VAL A 1 136 ? 19.747 4.570 -28.994 1.00 98.69 136 VAL A N 1
ATOM 928 C CA . VAL A 1 136 ? 19.404 3.427 -28.125 1.00 98.69 136 VAL A CA 1
ATOM 929 C C . VAL A 1 136 ? 19.913 3.631 -26.694 1.00 98.69 136 VAL A C 1
ATOM 931 O O . VAL A 1 136 ? 19.216 3.274 -25.741 1.00 98.69 136 VAL A O 1
ATOM 934 N N . GLU A 1 137 ? 21.092 4.228 -26.518 1.00 98.62 137 GLU A N 1
ATOM 935 C CA . GLU A 1 137 ? 21.602 4.604 -25.195 1.00 98.62 137 GLU A CA 1
ATOM 936 C C . GLU A 1 137 ? 20.742 5.693 -24.544 1.00 98.62 137 GLU A C 1
ATOM 938 O O . GLU A 1 137 ? 20.369 5.552 -23.382 1.00 98.62 137 GLU A O 1
ATOM 943 N N . ALA A 1 138 ? 20.334 6.722 -25.293 1.00 98.75 138 ALA A N 1
ATOM 944 C CA . ALA A 1 138 ? 19.443 7.761 -24.778 1.00 98.75 138 ALA A CA 1
ATOM 945 C C . ALA A 1 138 ? 18.083 7.199 -24.326 1.00 98.75 138 ALA A C 1
ATOM 947 O O . ALA A 1 138 ? 17.566 7.608 -23.287 1.00 98.75 138 ALA A O 1
ATOM 948 N N . GLU A 1 139 ? 17.513 6.242 -25.064 1.00 98.75 139 GLU A N 1
ATOM 949 C CA . GLU A 1 139 ? 16.267 5.577 -24.665 1.00 98.75 139 GLU A CA 1
ATOM 950 C C . GLU A 1 139 ? 16.432 4.795 -23.355 1.00 98.75 139 GLU A C 1
ATOM 952 O O . GLU A 1 139 ? 15.559 4.815 -22.489 1.00 98.75 139 GLU A O 1
ATOM 957 N N . TYR A 1 140 ? 17.583 4.153 -23.158 1.00 98.75 140 TYR A N 1
ATOM 958 C CA . TYR A 1 140 ? 17.892 3.477 -21.901 1.00 98.75 140 TYR A CA 1
ATOM 959 C C . TYR A 1 140 ? 18.017 4.435 -20.720 1.00 98.75 140 TYR A C 1
ATOM 961 O O . TYR A 1 140 ? 17.473 4.154 -19.654 1.00 98.75 140 TYR A O 1
ATOM 969 N N . GLU A 1 141 ? 18.650 5.591 -20.911 1.00 98.50 141 GLU A N 1
ATOM 970 C CA . GLU A 1 141 ? 18.693 6.633 -19.880 1.00 98.50 141 GLU A CA 1
ATOM 971 C C . GLU A 1 141 ? 17.287 7.160 -19.539 1.00 98.50 141 GLU A C 1
ATOM 973 O O . GLU A 1 141 ? 16.992 7.441 -18.375 1.00 98.50 141 GLU A O 1
ATOM 978 N N . ARG A 1 142 ? 16.365 7.227 -20.516 1.00 98.50 142 ARG A N 1
ATOM 979 C CA . ARG A 1 142 ? 14.950 7.540 -20.238 1.00 98.50 142 ARG A CA 1
ATOM 980 C C . ARG A 1 142 ? 14.273 6.452 -19.413 1.00 98.50 142 ARG A C 1
ATOM 982 O O . ARG A 1 142 ? 13.583 6.789 -18.451 1.00 98.50 142 ARG A O 1
ATOM 989 N N . MET A 1 143 ? 14.485 5.179 -19.755 1.00 98.62 143 MET A N 1
ATOM 990 C CA . MET A 1 143 ? 13.971 4.053 -18.967 1.00 98.62 143 MET A CA 1
ATOM 991 C C . MET A 1 143 ? 14.499 4.098 -17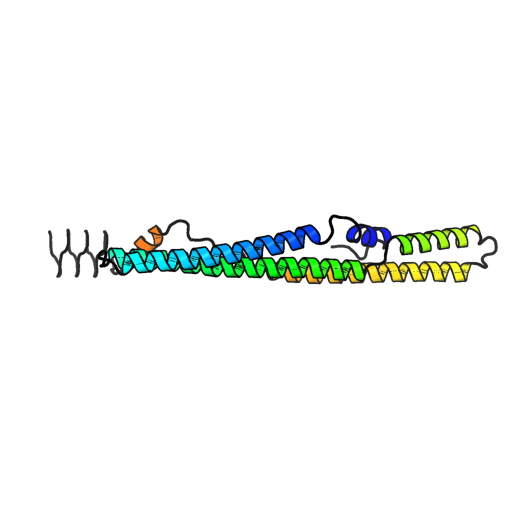.530 1.00 98.62 143 MET A C 1
ATOM 993 O O . MET A 1 143 ? 13.731 3.935 -16.584 1.00 98.62 143 MET A O 1
ATOM 997 N N . TRP A 1 144 ? 15.788 4.403 -17.353 1.00 98.44 144 TRP A N 1
ATOM 998 C CA . TRP A 1 144 ? 16.383 4.573 -16.032 1.00 98.44 144 TRP A CA 1
ATOM 999 C C . TRP A 1 144 ? 15.711 5.709 -15.252 1.00 98.44 144 TRP A C 1
ATOM 1001 O O . TRP A 1 144 ? 15.253 5.504 -14.125 1.00 98.44 144 TRP A O 1
ATOM 1011 N N . ALA A 1 145 ? 15.583 6.894 -15.851 1.00 98.06 145 ALA A N 1
ATOM 1012 C CA . ALA A 1 145 ? 14.941 8.034 -15.203 1.00 98.06 145 ALA A CA 1
ATOM 1013 C C . ALA A 1 145 ? 13.478 7.747 -14.811 1.00 98.06 145 ALA A C 1
ATOM 1015 O O . ALA A 1 145 ? 13.047 8.136 -13.722 1.00 98.06 145 ALA A O 1
ATOM 1016 N N . GLN A 1 146 ? 12.727 7.041 -15.663 1.00 98.44 146 GLN A N 1
ATOM 1017 C CA . GLN A 1 146 ? 11.346 6.635 -15.391 1.00 98.44 146 GLN A CA 1
ATOM 1018 C C . GLN A 1 146 ? 11.256 5.679 -14.195 1.00 98.44 146 GLN A C 1
ATOM 1020 O O . GLN A 1 146 ? 10.471 5.922 -13.277 1.00 98.44 146 GLN A O 1
ATOM 1025 N N . ASP A 1 147 ? 12.094 4.643 -14.159 1.00 98.25 147 ASP A N 1
ATOM 1026 C CA . ASP A 1 147 ? 12.145 3.689 -13.046 1.00 98.25 147 ASP A CA 1
ATOM 1027 C C . ASP A 1 147 ? 12.506 4.369 -11.723 1.00 98.25 147 ASP A C 1
ATOM 1029 O O . ASP A 1 147 ? 11.901 4.097 -10.683 1.00 98.25 147 ASP A O 1
ATOM 1033 N N . VAL A 1 148 ? 13.468 5.294 -11.759 1.00 97.81 148 VAL A N 1
ATOM 1034 C CA . VAL A 1 148 ? 13.862 6.083 -10.588 1.00 97.81 148 VAL A CA 1
ATOM 1035 C C . VAL A 1 148 ? 12.689 6.925 -10.088 1.00 97.81 148 VAL A C 1
ATOM 1037 O O . VAL A 1 148 ? 12.391 6.899 -8.892 1.00 97.81 148 VAL A O 1
ATOM 1040 N N . ALA A 1 149 ? 11.991 7.630 -10.983 1.00 97.69 149 ALA A N 1
ATOM 1041 C CA . ALA A 1 149 ? 10.823 8.431 -10.626 1.00 97.69 149 ALA A CA 1
ATOM 1042 C C . ALA A 1 149 ? 9.697 7.573 -10.022 1.00 97.69 149 ALA A C 1
ATOM 1044 O O . ALA A 1 149 ? 9.144 7.939 -8.981 1.00 97.69 149 ALA A O 1
ATOM 1045 N N . ALA A 1 150 ? 9.410 6.409 -10.614 1.00 98.00 150 ALA A N 1
ATOM 1046 C CA . ALA A 1 150 ? 8.418 5.465 -10.103 1.00 98.00 150 ALA A CA 1
ATOM 1047 C C . ALA A 1 150 ? 8.764 4.985 -8.682 1.00 98.00 150 ALA A C 1
ATOM 1049 O O . ALA A 1 150 ? 7.914 5.020 -7.790 1.00 98.00 150 ALA A O 1
ATOM 1050 N N . MET A 1 151 ? 10.024 4.609 -8.428 1.00 97.38 151 MET A N 1
ATOM 1051 C CA . MET A 1 151 ? 10.455 4.137 -7.105 1.00 97.38 151 MET A CA 1
ATOM 1052 C C . MET A 1 151 ? 10.476 5.242 -6.042 1.00 97.38 151 MET A C 1
ATOM 1054 O O . MET A 1 151 ? 10.153 4.979 -4.881 1.00 97.38 151 MET A O 1
ATOM 1058 N N . PHE A 1 152 ? 10.801 6.486 -6.406 1.00 96.69 152 PHE A N 1
ATOM 1059 C CA . PHE A 1 152 ? 10.663 7.618 -5.484 1.00 96.69 152 PHE A CA 1
ATOM 1060 C C . PHE A 1 152 ? 9.199 7.915 -5.150 1.00 96.69 152 PHE A C 1
ATOM 1062 O O . PHE A 1 152 ? 8.886 8.127 -3.978 1.00 96.69 152 PHE A O 1
ATOM 1069 N N . GLY A 1 153 ? 8.306 7.877 -6.145 1.00 96.50 153 GLY A N 1
ATOM 1070 C CA . GLY A 1 153 ? 6.864 8.005 -5.928 1.00 96.50 153 GLY A CA 1
ATOM 1071 C C . GLY A 1 153 ? 6.331 6.916 -4.998 1.00 96.50 153 GLY A C 1
ATOM 1072 O O . GLY A 1 153 ? 5.636 7.217 -4.026 1.00 96.50 153 GLY A O 1
ATOM 1073 N N . TYR A 1 154 ? 6.744 5.666 -5.225 1.00 97.12 154 TYR A N 1
ATOM 1074 C CA . TYR A 1 154 ? 6.397 4.545 -4.358 1.00 97.12 154 TYR A CA 1
ATOM 1075 C C . TYR A 1 154 ? 6.887 4.749 -2.924 1.00 97.12 154 TYR A C 1
ATOM 1077 O O . TYR A 1 154 ? 6.118 4.603 -1.976 1.00 97.12 154 TYR A O 1
ATOM 1085 N N . HIS A 1 155 ? 8.153 5.137 -2.752 1.00 96.50 155 HIS A N 1
ATOM 1086 C CA . HIS A 1 155 ? 8.726 5.380 -1.432 1.00 96.50 155 HIS A CA 1
ATOM 1087 C C . HIS A 1 155 ? 7.998 6.503 -0.686 1.00 96.50 155 HIS A C 1
ATOM 1089 O O . HIS A 1 155 ? 7.711 6.352 0.501 1.00 96.50 155 HIS A O 1
ATOM 1095 N N . ALA A 1 156 ? 7.675 7.603 -1.370 1.00 96.31 156 ALA A N 1
ATOM 1096 C CA . ALA A 1 156 ? 6.917 8.702 -0.785 1.00 96.31 156 ALA A CA 1
ATOM 1097 C C . ALA A 1 156 ? 5.517 8.246 -0.340 1.00 96.31 156 ALA A C 1
ATOM 1099 O O . ALA A 1 156 ? 5.138 8.485 0.806 1.00 96.31 156 ALA A O 1
ATOM 1100 N N . GLY A 1 157 ? 4.789 7.529 -1.205 1.00 95.62 157 GLY A N 1
ATOM 1101 C CA . GLY A 1 157 ? 3.465 6.986 -0.888 1.00 95.62 157 GLY A CA 1
ATOM 1102 C C . GLY A 1 157 ? 3.493 6.003 0.285 1.00 95.62 157 GLY A C 1
ATOM 1103 O O . GLY A 1 157 ? 2.745 6.165 1.247 1.00 95.62 157 GLY A O 1
ATOM 1104 N N . ALA A 1 158 ? 4.410 5.034 0.259 1.00 95.69 158 ALA A N 1
ATOM 1105 C CA . ALA A 1 158 ? 4.575 4.061 1.337 1.00 95.69 158 ALA A CA 1
ATOM 1106 C C . ALA A 1 158 ? 4.974 4.724 2.668 1.00 95.69 158 ALA A C 1
ATOM 1108 O O . ALA A 1 158 ? 4.486 4.331 3.727 1.00 95.69 158 ALA A O 1
ATOM 1109 N N . SER A 1 159 ? 5.824 5.755 2.627 1.00 96.31 159 SER A N 1
ATOM 1110 C CA . SER A 1 159 ? 6.228 6.500 3.827 1.00 96.31 159 SER A CA 1
ATOM 1111 C C . SER A 1 159 ? 5.068 7.301 4.416 1.00 96.31 159 SER A C 1
ATOM 1113 O O . SER A 1 159 ? 4.909 7.327 5.634 1.00 96.31 159 SER A O 1
ATOM 1115 N N . ALA A 1 160 ? 4.233 7.910 3.566 1.00 95.62 160 ALA A N 1
ATOM 1116 C CA . ALA A 1 160 ? 3.027 8.608 4.001 1.00 95.62 160 ALA A CA 1
ATOM 1117 C C . ALA A 1 160 ? 2.054 7.649 4.705 1.00 95.62 160 ALA A C 1
ATOM 1119 O O . ALA A 1 160 ? 1.624 7.935 5.823 1.00 95.62 160 ALA A O 1
ATOM 1120 N N . VAL A 1 161 ? 1.794 6.480 4.109 1.00 94.25 161 VAL A N 1
ATOM 1121 C CA . VAL A 1 161 ? 0.959 5.431 4.716 1.00 94.25 161 VAL A CA 1
ATOM 1122 C C . VAL A 1 161 ? 1.523 4.974 6.065 1.00 94.25 161 VAL A C 1
ATOM 1124 O O . VAL A 1 161 ? 0.805 4.952 7.062 1.00 94.25 161 VAL A O 1
ATOM 1127 N N . ALA A 1 162 ? 2.824 4.676 6.130 1.00 92.88 162 ALA A N 1
ATOM 1128 C CA . ALA A 1 162 ? 3.469 4.256 7.371 1.00 92.88 162 ALA A CA 1
ATOM 1129 C C . ALA A 1 162 ? 3.382 5.329 8.471 1.00 92.88 162 ALA A C 1
ATOM 1131 O O . ALA A 1 162 ? 3.176 4.997 9.635 1.00 92.88 162 ALA A O 1
ATOM 1132 N N . SER A 1 163 ? 3.506 6.610 8.110 1.00 93.94 163 SER A N 1
ATOM 1133 C CA . SER A 1 163 ? 3.418 7.727 9.060 1.00 93.94 163 SER A CA 1
ATOM 1134 C C . SER A 1 163 ? 2.004 7.994 9.584 1.00 93.94 163 SER A C 1
ATOM 1136 O O . SER A 1 163 ? 1.855 8.591 10.648 1.00 93.94 163 SER A O 1
ATOM 1138 N N . ALA A 1 164 ? 0.975 7.556 8.853 1.00 90.44 164 ALA A N 1
ATOM 1139 C CA . ALA A 1 164 ? -0.422 7.724 9.241 1.00 90.44 164 ALA A CA 1
ATOM 1140 C C . ALA A 1 164 ? -0.888 6.676 10.268 1.00 90.44 164 ALA A C 1
ATOM 1142 O O . ALA A 1 164 ? -1.920 6.866 10.909 1.00 90.44 164 ALA A O 1
ATOM 1143 N N . LEU A 1 165 ? -0.146 5.575 10.437 1.00 87.62 165 LEU A N 1
ATOM 1144 C CA . LEU A 1 165 ? -0.475 4.532 11.405 1.00 87.62 165 LEU A CA 1
ATOM 1145 C C . LEU A 1 165 ? -0.152 4.992 12.829 1.00 87.62 165 LEU A C 1
ATOM 1147 O O . LEU A 1 165 ? 1.002 5.245 13.181 1.00 87.62 165 LEU A O 1
ATOM 1151 N N . THR A 1 166 ? -1.180 5.058 13.671 1.00 81.56 166 THR A N 1
ATOM 1152 C CA . THR A 1 166 ? -1.034 5.389 15.088 1.00 81.56 166 THR A CA 1
ATOM 1153 C C . THR A 1 166 ? -0.774 4.125 15.917 1.00 81.56 166 THR A C 1
ATOM 1155 O O . THR A 1 166 ? -1.359 3.072 15.654 1.00 81.56 166 THR A O 1
ATOM 1158 N N . PRO A 1 167 ? 0.122 4.174 16.921 1.00 84.31 167 PRO A N 1
ATOM 1159 C CA . PRO A 1 167 ? 0.312 3.052 17.831 1.00 84.31 167 PRO A CA 1
ATOM 1160 C C . PRO A 1 167 ? -0.958 2.751 18.627 1.00 84.31 167 PRO A C 1
ATOM 1162 O O . PRO A 1 167 ? -1.601 3.665 19.144 1.00 84.31 167 PRO A O 1
ATOM 1165 N N . PHE A 1 168 ? -1.254 1.464 18.806 1.00 77.69 168 PHE A N 1
ATOM 1166 C CA . PHE A 1 168 ? -2.417 1.046 19.577 1.00 77.69 168 PHE A CA 1
ATOM 1167 C C . PHE A 1 168 ? -2.360 1.519 21.028 1.00 77.69 168 PHE A C 1
ATOM 1169 O O . PHE A 1 168 ? -1.355 1.340 21.728 1.00 77.69 168 PHE A O 1
ATOM 1176 N N . ILE A 1 169 ? -3.483 2.060 21.503 1.00 69.25 169 ILE A N 1
ATOM 1177 C CA . ILE A 1 169 ? -3.660 2.398 22.915 1.00 69.25 169 ILE A CA 1
ATOM 1178 C C . ILE A 1 169 ? -3.666 1.093 23.708 1.00 69.25 169 ILE A C 1
ATOM 1180 O O . ILE A 1 169 ? -4.538 0.238 23.536 1.00 69.25 169 ILE A O 1
ATOM 1184 N N . ARG A 1 170 ? -2.694 0.931 24.608 1.00 71.00 170 ARG A N 1
ATOM 1185 C CA . ARG A 1 170 ? -2.724 -0.177 25.560 1.00 71.00 170 ARG A CA 1
ATOM 1186 C C . ARG A 1 170 ? -3.724 0.134 26.659 1.00 71.00 170 ARG A C 1
ATOM 1188 O O . ARG A 1 170 ? -3.640 1.185 27.291 1.00 71.00 170 ARG A O 1
ATOM 1195 N N . LEU A 1 171 ? -4.614 -0.816 26.933 1.00 62.91 171 LEU A N 1
ATOM 1196 C CA . LEU A 1 171 ? -5.369 -0.802 28.176 1.00 62.91 171 LEU A CA 1
ATOM 1197 C C . LEU A 1 171 ? -4.357 -0.813 29.332 1.00 62.91 171 LEU A C 1
ATOM 1199 O O . LEU A 1 171 ? -3.431 -1.632 29.333 1.00 62.91 171 LEU A O 1
ATOM 1203 N N . ALA A 1 172 ? -4.498 0.096 30.300 1.00 58.31 172 ALA A N 1
ATOM 1204 C CA . ALA A 1 172 ? -3.700 0.022 31.515 1.00 58.31 172 ALA A CA 1
ATOM 1205 C C . ALA A 1 172 ? -3.920 -1.368 32.129 1.00 58.31 172 ALA A C 1
ATOM 1207 O O . ALA A 1 172 ? -5.052 -1.751 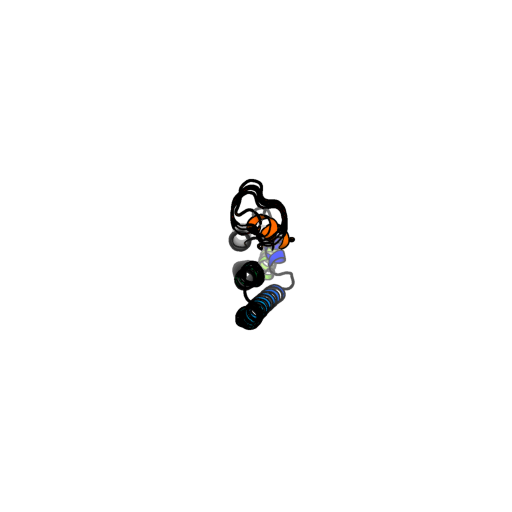32.414 1.00 58.31 172 ALA A O 1
ATOM 1208 N N . GLN A 1 173 ? -2.842 -2.136 32.303 1.00 52.56 173 GLN A N 1
ATOM 1209 C CA . GLN A 1 173 ? -2.892 -3.542 32.731 1.00 52.56 173 GLN A CA 1
ATOM 1210 C C . GLN A 1 173 ? -3.503 -3.737 34.128 1.00 52.56 173 GLN A C 1
ATOM 1212 O O . GLN A 1 173 ? -3.679 -4.869 34.566 1.00 52.56 173 GLN A O 1
ATOM 1217 N N . ASN A 1 174 ? -3.824 -2.649 34.831 1.00 47.62 174 ASN A N 1
ATOM 1218 C CA . ASN A 1 174 ? -4.376 -2.693 36.166 1.00 47.62 174 ASN A CA 1
ATOM 1219 C C . ASN A 1 174 ? -5.599 -1.768 36.314 1.00 47.62 174 ASN A C 1
ATOM 1221 O O . ASN A 1 174 ? -5.438 -0.616 36.723 1.00 47.62 174 ASN A O 1
ATOM 1225 N N . PRO A 1 175 ? -6.830 -2.250 36.054 1.00 47.25 175 PRO A N 1
ATOM 1226 C CA . PRO A 1 175 ? -8.042 -1.527 36.442 1.00 47.25 175 PRO A CA 1
ATOM 1227 C C . PRO A 1 175 ? -8.092 -1.244 37.953 1.00 47.25 175 PRO A C 1
ATOM 1229 O O . PRO A 1 175 ? -8.764 -0.305 38.369 1.00 47.25 175 PRO A O 1
ATOM 1232 N N . ALA A 1 176 ? -7.326 -1.969 38.785 1.00 44.84 176 ALA A N 1
ATOM 1233 C CA . ALA A 1 176 ? -7.256 -1.683 40.212 1.00 44.84 176 ALA A CA 1
ATOM 1234 C C . ALA A 1 176 ? -6.463 -0.424 40.583 1.00 44.84 176 ALA A C 1
ATOM 1236 O O . ALA A 1 176 ? -6.679 0.128 41.659 1.00 44.84 176 ALA A O 1
ATOM 1237 N N . ALA A 1 177 ? -5.630 0.105 39.682 1.00 45.19 177 ALA A N 1
ATOM 1238 C CA . ALA A 1 177 ? -5.031 1.425 39.876 1.00 45.19 177 ALA A CA 1
ATOM 1239 C C . ALA A 1 177 ? -6.085 2.554 39.820 1.00 45.19 177 ALA A C 1
ATOM 1241 O O . ALA A 1 177 ? -5.870 3.616 40.398 1.00 45.19 177 ALA A O 1
ATOM 1242 N N . ALA A 1 178 ? -7.243 2.320 39.183 1.00 43.94 178 ALA A N 1
ATOM 1243 C CA . ALA A 1 178 ? -8.380 3.241 39.223 1.00 43.94 178 ALA A CA 1
ATOM 1244 C C . ALA A 1 178 ? -9.122 3.191 40.573 1.00 43.94 178 ALA A C 1
ATOM 1246 O O . ALA A 1 178 ? -9.567 4.230 41.059 1.00 43.94 178 ALA A O 1
ATOM 1247 N N . PHE A 1 179 ? -9.178 2.029 41.244 1.00 43.38 179 PHE A N 1
ATOM 1248 C CA . PHE A 1 179 ? -9.700 1.938 42.621 1.00 43.38 179 PHE A CA 1
ATOM 1249 C C . PHE A 1 179 ? -8.848 2.738 43.614 1.00 43.38 179 PHE A C 1
ATOM 1251 O O . PHE A 1 179 ? -9.374 3.278 44.586 1.00 43.38 179 PHE A O 1
ATOM 1258 N N . ASP A 1 180 ? -7.558 2.888 43.317 1.00 43.66 180 ASP A N 1
ATOM 1259 C CA . ASP A 1 180 ? -6.628 3.709 44.090 1.00 43.66 180 ASP A CA 1
ATOM 1260 C C . ASP A 1 180 ? -6.903 5.219 43.945 1.00 43.66 180 ASP A C 1
ATOM 1262 O O . ASP A 1 180 ? -6.510 5.999 44.811 1.00 43.66 180 ASP A O 1
ATOM 1266 N N . ALA A 1 181 ? -7.601 5.642 42.881 1.00 41.53 181 ALA A N 1
ATOM 1267 C CA . ALA A 1 181 ? -8.033 7.025 42.662 1.00 41.53 181 ALA A CA 1
ATOM 1268 C C . ALA A 1 181 ? -9.453 7.289 43.201 1.00 41.53 181 ALA A C 1
ATOM 1270 O O . ALA A 1 181 ? -9.683 8.326 43.822 1.00 41.53 181 ALA A O 1
ATOM 1271 N N . VAL A 1 182 ? -10.382 6.335 43.054 1.00 45.03 182 VAL A N 1
ATOM 1272 C CA . VAL A 1 182 ? -11.762 6.446 43.580 1.00 45.03 182 VAL A CA 1
ATOM 1273 C C . VAL A 1 182 ? -11.797 6.395 45.119 1.00 45.03 182 VAL A C 1
ATOM 1275 O O . VAL A 1 182 ? -12.656 7.022 45.741 1.00 45.03 182 VAL A O 1
ATOM 1278 N N . GLY A 1 183 ? -10.822 5.730 45.755 1.00 46.38 183 GLY A N 1
ATOM 1279 C CA . GLY A 1 183 ? -10.638 5.721 47.215 1.00 46.38 183 GLY A CA 1
ATOM 1280 C C . GLY A 1 183 ? -9.989 6.982 47.807 1.00 46.38 183 GLY A C 1
ATOM 1281 O O . GLY A 1 183 ? -10.000 7.155 49.025 1.00 46.38 183 GLY A O 1
ATOM 1282 N N . ARG A 1 184 ? -9.452 7.889 46.976 1.00 46.19 184 ARG A N 1
ATOM 1283 C CA . ARG A 1 184 ? -8.775 9.128 47.410 1.00 46.19 184 ARG A CA 1
ATOM 1284 C C . ARG A 1 184 ? -9.655 10.374 47.282 1.00 46.19 184 ARG A C 1
ATOM 1286 O O . ARG A 1 184 ? -9.144 11.467 47.054 1.00 46.19 184 ARG A O 1
ATOM 1293 N N . ASN A 1 185 ? -10.966 10.264 47.492 1.00 45.66 185 ASN A N 1
ATOM 1294 C CA . ASN A 1 185 ? -11.839 11.440 47.655 1.00 45.66 185 ASN A CA 1
ATOM 1295 C C . ASN A 1 185 ? -11.670 12.099 49.045 1.00 45.66 185 ASN A C 1
ATOM 1297 O O . ASN A 1 185 ? -12.640 12.459 49.712 1.00 45.66 185 ASN A O 1
ATOM 1301 N N . GLY A 1 186 ? -10.420 12.216 49.501 1.00 53.81 186 GLY A N 1
ATOM 1302 C CA . GLY A 1 186 ? -10.071 12.596 50.857 1.00 53.81 186 GLY A CA 1
ATOM 1303 C C . GLY A 1 186 ? -8.577 12.590 51.129 1.00 53.81 186 GLY A C 1
ATOM 1304 O O . GLY A 1 186 ? -7.909 11.574 50.946 1.00 53.81 186 GLY A O 1
ATOM 1305 N N . ILE A 1 187 ? -8.050 13.720 51.598 1.00 58.12 187 ILE A N 1
ATOM 1306 C CA . ILE A 1 187 ? -6.684 13.813 52.119 1.00 58.12 187 ILE A CA 1
ATOM 1307 C C . ILE A 1 187 ? -6.577 12.818 53.301 1.00 58.12 187 ILE A C 1
ATOM 1309 O O . ILE A 1 187 ? -7.420 12.834 54.193 1.00 58.12 187 ILE A O 1
ATOM 1313 N N . PHE A 1 188 ? -5.583 11.923 53.296 1.00 68.06 188 PHE A N 1
ATOM 1314 C CA . PHE A 1 188 ? -5.287 10.962 54.381 1.00 68.06 188 PHE A CA 1
ATOM 1315 C C . PHE A 1 188 ? -6.326 9.856 54.699 1.00 68.06 188 PHE A C 1
ATOM 1317 O O . PHE A 1 188 ? -6.244 9.263 55.772 1.00 68.06 188 PHE A O 1
ATOM 1324 N N . ASN A 1 189 ? -7.262 9.510 53.805 1.00 73.56 189 ASN A N 1
ATOM 1325 C CA . ASN A 1 189 ? -8.124 8.332 54.026 1.00 73.56 189 ASN A CA 1
ATOM 1326 C C . ASN A 1 189 ? -7.373 7.008 53.763 1.00 73.56 189 ASN A C 1
ATOM 1328 O O . ASN A 1 189 ? -6.627 6.895 52.790 1.00 73.56 189 ASN A O 1
ATOM 1332 N N . VAL A 1 190 ? -7.628 5.985 54.587 1.00 72.62 190 VAL A N 1
ATOM 1333 C CA . VAL A 1 190 ? -7.110 4.614 54.442 1.00 72.62 190 VAL A CA 1
ATOM 1334 C C . VAL A 1 190 ? -8.266 3.609 54.511 1.00 72.62 190 VAL A C 1
ATOM 1336 O O . VAL A 1 190 ? -8.971 3.522 55.514 1.00 72.62 190 VAL A O 1
ATOM 1339 N N . GLY A 1 191 ? -8.462 2.838 53.438 1.00 70.88 191 GLY A N 1
ATOM 1340 C CA . GLY A 1 191 ? -9.566 1.880 53.277 1.00 70.88 191 GLY A CA 1
ATOM 1341 C C . GLY A 1 191 ? -10.479 2.223 52.093 1.00 70.88 191 GLY A C 1
ATOM 1342 O O . GLY A 1 191 ? -10.126 3.060 51.265 1.00 70.88 191 GLY A O 1
ATOM 1343 N N . PHE A 1 192 ? -11.627 1.551 51.957 1.00 70.06 192 PHE A N 1
ATOM 1344 C CA . PHE A 1 192 ? -12.487 1.674 50.768 1.00 70.06 192 PHE A CA 1
ATOM 1345 C C . PHE A 1 192 ? -13.753 2.504 51.027 1.00 70.06 192 PHE A C 1
ATOM 1347 O O . PHE A 1 192 ? -14.405 2.366 52.061 1.00 70.06 192 PHE A O 1
ATOM 1354 N N . ALA A 1 193 ? -14.144 3.305 50.029 1.00 70.56 193 ALA A N 1
ATOM 1355 C CA . ALA A 1 193 ? -15.398 4.070 49.990 1.00 70.56 193 ALA A CA 1
ATOM 1356 C C . ALA A 1 193 ? -15.580 5.129 51.103 1.00 70.56 193 ALA A C 1
ATOM 1358 O O . ALA A 1 193 ? -16.710 5.452 51.460 1.00 70.56 193 ALA A O 1
ATOM 1359 N N . ASN A 1 194 ? -14.489 5.692 51.632 1.00 74.56 194 ASN A N 1
ATOM 1360 C CA . ASN A 1 194 ? -14.554 6.809 52.580 1.00 74.56 194 ASN A CA 1
ATOM 1361 C C . ASN A 1 194 ? -14.738 8.157 51.856 1.00 74.56 194 ASN A C 1
ATOM 1363 O O . ASN A 1 194 ? -14.091 8.412 50.838 1.00 74.56 194 ASN A O 1
ATOM 1367 N N . VAL A 1 195 ? -15.570 9.038 52.413 1.00 74.50 195 VAL A N 1
ATOM 1368 C CA . VAL A 1 195 ? -15.864 10.390 51.909 1.00 74.50 195 VAL A CA 1
ATOM 1369 C C . VAL A 1 195 ? -15.529 11.412 53.002 1.00 74.50 195 VAL A C 1
ATOM 1371 O O . VAL A 1 195 ? -16.145 11.406 54.064 1.00 74.50 195 VAL A O 1
ATOM 1374 N N . GLY A 1 196 ? -14.557 12.299 52.763 1.00 74.81 196 GLY A N 1
ATOM 1375 C CA . GLY A 1 196 ? -14.047 13.255 53.765 1.00 74.81 196 GLY A CA 1
ATOM 1376 C C . GLY A 1 196 ? -12.547 13.077 54.037 1.00 74.81 196 GLY A C 1
ATOM 1377 O O . GLY A 1 196 ? -11.852 12.604 53.151 1.00 74.81 196 GLY A O 1
ATOM 1378 N N . VAL A 1 197 ? -12.015 13.462 55.201 1.00 82.12 197 VAL A N 1
ATOM 1379 C CA . VAL A 1 197 ? -10.552 13.529 55.478 1.00 82.12 197 VAL A CA 1
ATOM 1380 C C . VAL A 1 197 ? -10.173 12.625 56.660 1.00 82.12 197 VAL A C 1
ATOM 1382 O O . VAL A 1 197 ? -10.916 12.571 57.628 1.00 82.12 197 VAL A O 1
ATOM 1385 N N . GLY A 1 198 ? -9.025 11.939 56.614 1.00 82.81 198 GLY A N 1
ATOM 1386 C CA . GLY A 1 198 ? -8.462 11.218 57.774 1.00 82.81 198 GLY A CA 1
ATOM 1387 C C . GLY A 1 198 ? -9.189 9.939 58.232 1.00 82.81 198 GLY A C 1
ATOM 1388 O O . GLY A 1 198 ? -8.951 9.461 59.336 1.00 82.81 198 GLY A O 1
ATOM 1389 N N . ASN A 1 199 ? -10.076 9.357 57.422 1.00 81.19 199 ASN A N 1
ATOM 1390 C CA . ASN A 1 199 ? -10.850 8.169 57.804 1.00 81.19 199 ASN A CA 1
ATOM 1391 C C . ASN A 1 199 ? -10.064 6.857 57.609 1.00 81.19 199 ASN A C 1
ATOM 1393 O O . ASN A 1 199 ? -9.544 6.607 56.521 1.00 81.19 199 ASN A O 1
ATOM 1397 N N . PHE A 1 200 ? -10.064 5.983 58.619 1.00 84.19 200 PHE A N 1
ATOM 1398 C CA . PHE A 1 200 ? -9.461 4.645 58.626 1.00 84.19 200 PHE A CA 1
ATOM 1399 C C . PHE A 1 200 ? -10.542 3.553 58.718 1.00 84.19 200 PHE A C 1
ATOM 1401 O O . PHE A 1 200 ? -11.094 3.305 59.787 1.00 84.19 200 PHE A O 1
ATOM 1408 N N . GLY A 1 201 ? -10.849 2.866 57.617 1.00 77.50 201 GLY A N 1
ATOM 1409 C CA . GLY A 1 201 ? -11.876 1.816 57.593 1.00 77.50 201 GLY A CA 1
ATOM 1410 C C . GLY A 1 201 ? -12.712 1.806 56.314 1.00 77.50 201 GLY A C 1
ATOM 1411 O O . GLY A 1 201 ? -12.206 2.174 55.255 1.00 77.50 201 GLY A O 1
ATOM 1412 N N . PHE A 1 202 ? -13.970 1.362 56.386 1.00 81.31 202 PHE A N 1
ATOM 1413 C CA . PHE A 1 202 ? -14.839 1.234 55.206 1.00 81.31 202 PHE A CA 1
ATOM 1414 C C . PHE A 1 202 ? -16.101 2.093 55.319 1.00 81.31 202 PHE A C 1
ATOM 1416 O O . PHE A 1 202 ? -16.772 2.079 56.351 1.00 81.31 202 PHE A O 1
ATOM 1423 N N . ALA A 1 203 ? -16.469 2.753 54.217 1.00 79.94 203 ALA A N 1
ATOM 1424 C CA . ALA A 1 203 ? -17.729 3.487 54.053 1.00 79.94 203 ALA A CA 1
ATOM 1425 C C . ALA A 1 203 ? -17.992 4.613 55.083 1.00 79.94 203 ALA A C 1
ATOM 1427 O O . ALA A 1 203 ? -19.144 4.885 55.416 1.00 79.94 203 ALA A O 1
ATOM 1428 N N . GLY A 1 204 ? -16.946 5.265 55.600 1.00 80.31 204 GLY A N 1
ATOM 1429 C CA . GLY A 1 204 ? -17.067 6.408 56.511 1.00 80.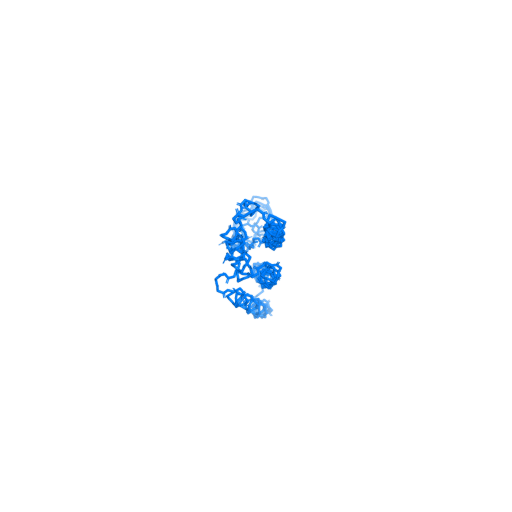31 204 GLY A CA 1
ATOM 1430 C C . GLY A 1 204 ? -17.337 7.735 55.787 1.00 80.31 204 GLY A C 1
ATOM 1431 O O . GLY A 1 204 ? -16.740 8.007 54.746 1.00 80.31 204 GLY A O 1
ATOM 1432 N N . VAL A 1 205 ? -18.196 8.586 56.352 1.00 83.38 205 VAL A N 1
ATOM 1433 C CA . VAL A 1 205 ? -18.550 9.920 55.840 1.00 83.38 205 VAL A CA 1
ATOM 1434 C C . VAL A 1 205 ? -18.276 10.981 56.912 1.00 83.38 205 VAL A C 1
ATOM 1436 O O . VAL A 1 205 ? -19.001 11.057 57.902 1.00 83.38 205 VAL A O 1
ATOM 1439 N N . GLY A 1 206 ? -17.258 11.823 56.708 1.00 79.38 206 GLY A N 1
ATOM 1440 C CA . GLY A 1 206 ? -16.848 12.900 57.624 1.00 79.38 206 GLY A CA 1
ATOM 1441 C C . GLY A 1 206 ? -15.334 12.949 57.864 1.00 79.38 206 GLY A C 1
ATOM 1442 O O . GLY A 1 206 ? -14.569 12.619 56.957 1.00 79.38 206 GLY A O 1
ATOM 1443 N N . MET A 1 207 ? -14.883 13.411 59.037 1.00 87.81 207 MET A N 1
ATOM 1444 C CA . MET A 1 207 ? -13.449 13.573 59.345 1.00 87.81 207 MET A CA 1
ATOM 1445 C C . MET A 1 207 ? -12.967 12.647 60.469 1.00 87.81 207 MET A C 1
ATOM 1447 O O . MET A 1 207 ? -13.659 12.503 61.472 1.00 87.81 207 MET A O 1
ATOM 1451 N N . ASP A 1 208 ? -11.769 12.077 60.324 1.00 89.25 208 ASP A N 1
ATOM 1452 C CA . ASP A 1 208 ? -11.038 11.347 61.374 1.00 89.25 208 ASP A CA 1
ATOM 1453 C C . ASP A 1 208 ? -11.830 10.193 62.033 1.00 89.25 208 ASP A C 1
ATOM 1455 O O . ASP A 1 208 ? -11.790 10.004 63.250 1.00 89.25 208 ASP A O 1
ATOM 1459 N N . ASN A 1 209 ? -12.582 9.416 61.244 1.00 87.56 209 ASN A N 1
ATOM 1460 C CA . ASN A 1 209 ? -13.297 8.234 61.743 1.00 87.56 209 ASN A CA 1
ATOM 1461 C C . ASN A 1 209 ? -12.443 6.958 61.673 1.00 87.56 209 ASN A C 1
ATOM 1463 O O . ASN A 1 209 ? -11.675 6.780 60.728 1.00 87.56 209 ASN A O 1
ATOM 1467 N N . VAL A 1 210 ? -12.654 6.017 62.599 1.00 89.19 210 VAL A N 1
ATOM 1468 C CA . VAL A 1 210 ? -12.023 4.686 62.592 1.00 89.19 210 VAL A CA 1
ATOM 1469 C C . VAL A 1 210 ? -13.088 3.590 62.673 1.00 89.19 210 VAL A C 1
ATOM 1471 O O . VAL A 1 210 ? -13.770 3.493 63.686 1.00 89.19 210 VAL A O 1
ATOM 1474 N N . GLY A 1 211 ? -13.211 2.748 61.642 1.00 80.06 211 GLY A N 1
ATOM 1475 C CA . GLY A 1 211 ? -14.112 1.583 61.628 1.00 80.06 211 GLY A CA 1
ATOM 1476 C C . GLY A 1 211 ? -15.082 1.524 60.437 1.00 80.06 211 GLY A C 1
ATOM 1477 O O . GLY A 1 211 ? -14.692 1.842 59.311 1.00 80.06 211 GLY A O 1
ATOM 1478 N N . LEU A 1 212 ? -16.310 1.034 60.629 1.00 88.75 212 LEU A N 1
ATOM 1479 C CA . LEU A 1 212 ? -17.234 0.655 59.546 1.00 88.75 212 LEU A CA 1
ATOM 1480 C C . LEU A 1 212 ? -18.514 1.512 59.533 1.00 88.75 212 LEU A C 1
ATOM 1482 O O . LEU A 1 212 ? -19.317 1.457 60.457 1.00 88.75 212 LEU A O 1
ATOM 1486 N N . GLY A 1 213 ? -18.766 2.232 58.432 1.00 84.44 213 GLY A N 1
ATOM 1487 C CA . GLY A 1 213 ? -20.058 2.889 58.170 1.00 84.44 213 GLY A CA 1
ATOM 1488 C C . GLY A 1 213 ? -20.351 4.143 59.005 1.00 84.44 213 GLY A C 1
ATOM 1489 O O . GLY A 1 213 ? -21.513 4.513 59.169 1.00 84.44 213 GLY A O 1
ATOM 1490 N N . ASN A 1 214 ? -19.318 4.792 59.545 1.00 84.44 214 ASN A N 1
ATOM 1491 C CA . ASN A 1 214 ? -19.462 5.989 60.375 1.00 84.44 214 ASN A CA 1
ATOM 1492 C C . ASN A 1 214 ? -20.012 7.190 59.591 1.00 84.44 214 ASN A C 1
ATOM 1494 O O . ASN A 1 214 ? -19.592 7.448 58.466 1.00 84.44 214 ASN A O 1
ATOM 1498 N N . VAL A 1 215 ? -20.899 7.973 60.212 1.00 87.38 215 VAL A N 1
ATOM 1499 C CA . VAL A 1 215 ? -21.405 9.244 59.668 1.00 87.38 215 VAL A CA 1
ATOM 1500 C C . VAL A 1 215 ? -21.206 10.342 60.713 1.00 87.38 215 VAL A C 1
ATOM 1502 O O . VAL A 1 215 ? -21.722 10.242 61.824 1.00 87.38 215 VAL A O 1
ATOM 1505 N N . GLY A 1 216 ? -20.456 11.389 60.367 1.00 80.38 216 GLY A N 1
ATOM 1506 C CA . GLY A 1 216 ? -19.991 12.430 61.294 1.00 80.38 216 GLY A CA 1
ATOM 1507 C C . GLY A 1 216 ? -18.464 12.429 61.424 1.00 80.38 216 GLY A C 1
ATOM 1508 O O . GLY A 1 216 ? -17.780 11.797 60.624 1.00 80.38 216 GLY A O 1
ATOM 1509 N N . SER A 1 217 ? -17.911 13.134 62.410 1.00 91.44 217 SER A N 1
ATOM 1510 C CA . SER A 1 217 ? -16.455 13.219 62.614 1.00 91.44 217 SER A CA 1
ATOM 1511 C C . SER A 1 217 ? -16.035 12.657 63.973 1.00 91.44 217 SER A C 1
ATOM 1513 O O . SER A 1 217 ? -16.802 12.774 64.927 1.00 91.44 217 SER A O 1
ATOM 1515 N N . TRP A 1 218 ? -14.810 12.128 64.071 1.00 89.38 218 TRP A N 1
ATOM 1516 C CA . TRP A 1 218 ? -14.196 11.580 65.295 1.00 89.38 218 TRP A CA 1
ATOM 1517 C C . TRP A 1 218 ? -14.888 10.340 65.883 1.00 89.38 218 TRP A C 1
ATOM 1519 O O . TRP A 1 218 ? -14.842 10.111 67.093 1.00 89.38 218 TRP A O 1
ATOM 1529 N N . ASN A 1 219 ? -15.540 9.532 65.047 1.00 86.12 219 ASN A N 1
ATOM 1530 C CA . ASN A 1 219 ? -16.181 8.300 65.500 1.00 86.12 219 ASN A CA 1
ATOM 1531 C C . ASN A 1 219 ? -15.191 7.129 65.535 1.00 86.12 219 ASN A C 1
ATOM 1533 O O . ASN A 1 219 ? -14.300 7.025 64.692 1.00 86.12 219 ASN A O 1
ATOM 1537 N N . VAL A 1 220 ? -15.392 6.213 66.483 1.00 85.88 220 VAL A N 1
ATOM 1538 C CA . VAL A 1 220 ? -14.671 4.936 66.564 1.00 85.88 220 VAL A CA 1
ATOM 1539 C C . VAL A 1 220 ? -15.698 3.812 66.683 1.00 85.88 220 VAL A C 1
ATOM 1541 O O . VAL A 1 220 ? -16.439 3.766 67.666 1.00 85.88 220 VAL A O 1
ATOM 1544 N N . GLY A 1 221 ? -15.743 2.928 65.685 1.00 70.25 221 GLY A N 1
ATOM 1545 C CA . GLY A 1 221 ? -16.728 1.848 65.553 1.00 70.25 221 GLY A CA 1
ATOM 1546 C C . GLY A 1 221 ? -16.744 1.264 64.153 1.00 70.25 221 GLY A C 1
ATOM 1547 O O . GLY A 1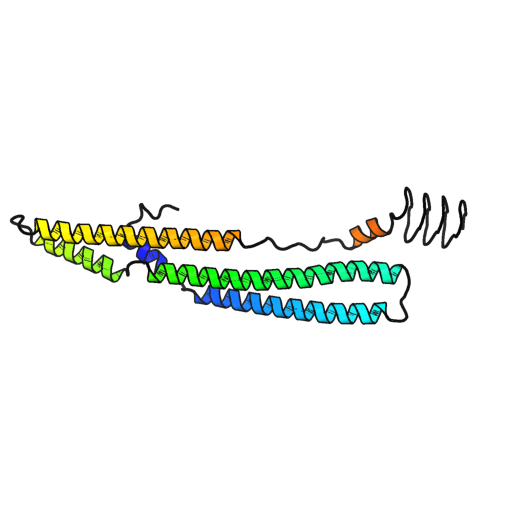 221 ? -16.846 2.062 63.197 1.00 70.25 221 GLY A O 1
#